Protein AF-A0A7J3CA89-F1 (afdb_monomer_lite)

Sequence (188 aa):
MEQKINMEKTINIILSLPTLLNQHGNPDGAVQDLVEAYRNYFNEYPEPSQLSVW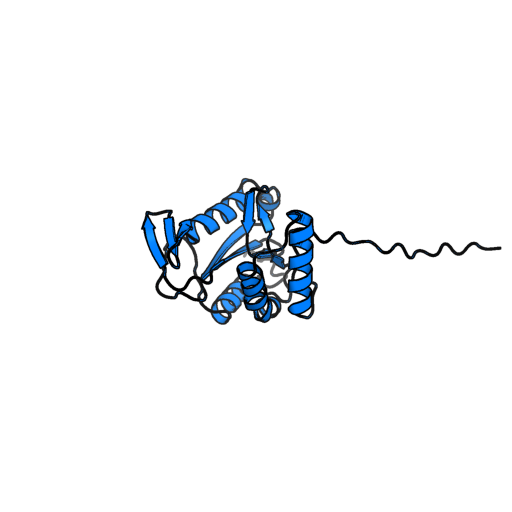KFITGDFIKIVDGFPTFAEFPIFNLERADYVIVDSTDALIIEAKGWKNLEIIDNRIVKADGKLHLDPCYQLNNYVFKFNYFHSSGLKLKYSGILFLYNNRSYSSDDCQIVHTFDELKSYIEKFRKPEGQDIVEI

Foldseek 3Di:
DDDDPPPPPPPPPQLAPFQFLLVDPALVVSLVSVQSRCCSHVVDGDDPVVSVVSSVCSHLVSVLLHPWRKTAQHDQVVPGTQGMWTDDQQAIETEHEAAFQDWADPDPFWIQTPNRIDGDRLVVQVVVQCSCLPPNPCVVRYRYAYEYAHQNDDPDDDPSHHYDHDPVRVSVVVVVVDDPPDDPPPDD

Secondary structure (DSSP, 8-state):
----------------SSEESTT-SSHHHHHHHHHHHHHHHHSSPPPHHHHHHHHHHHHHHHHHTTTS-EEEEEEETTTEEEEEEEE-SSEEEEEEEE--S-EEE-SSSEEEETTEEEE-HHHHHHHHHHHHHHTSGGGGT-EEEEEEEETT-SS---SSSEEE-SHHHHHHHHHHH-PPTT------

pLDDT: mean 86.25, std 16.98, range [36.84, 98.31]

Structure (mmCIF, N/CA/C/O backbone):
data_AF-A0A7J3CA89-F1
#
_entry.id   AF-A0A7J3CA89-F1
#
loop_
_atom_site.group_PDB
_atom_site.id
_atom_site.type_symbol
_atom_site.label_atom_id
_atom_site.label_alt_id
_atom_site.label_comp_id
_atom_site.label_asym_id
_atom_site.label_entity_id
_atom_site.label_seq_id
_atom_site.pdbx_PDB_ins_code
_atom_site.Cartn_x
_atom_site.Cartn_y
_atom_site.Cartn_z
_atom_site.occupancy
_atom_site.B_iso_or_equiv
_atom_site.auth_seq_id
_atom_site.auth_comp_id
_atom_site.auth_asym_id
_atom_site.auth_atom_id
_atom_site.pdbx_PDB_model_num
ATOM 1 N N . MET A 1 1 ? 43.780 26.139 -27.353 1.00 39.94 1 MET A N 1
ATOM 2 C CA . MET A 1 1 ? 42.843 26.735 -26.379 1.00 39.94 1 MET A CA 1
ATOM 3 C C . MET A 1 1 ? 41.599 25.862 -26.386 1.00 39.94 1 MET A C 1
ATOM 5 O O . MET A 1 1 ? 40.690 26.098 -27.167 1.00 39.94 1 MET A O 1
ATOM 9 N N . GLU A 1 2 ? 41.640 24.764 -25.634 1.00 37.44 2 GLU A N 1
ATOM 10 C CA . GLU A 1 2 ? 40.542 23.797 -25.546 1.00 37.44 2 GLU A CA 1
ATOM 11 C C . GLU A 1 2 ? 39.534 24.284 -24.505 1.00 37.44 2 GLU A C 1
ATOM 13 O O . GLU A 1 2 ? 39.869 24.446 -23.330 1.00 37.44 2 GLU A O 1
ATOM 18 N N . GLN A 1 3 ? 38.301 24.544 -24.935 1.00 38.69 3 GLN A N 1
ATOM 19 C CA . GLN A 1 3 ? 37.186 24.748 -24.019 1.00 38.69 3 GLN A CA 1
ATOM 20 C C . GLN A 1 3 ? 36.783 23.390 -23.440 1.00 38.69 3 GLN A C 1
ATOM 22 O O . GLN A 1 3 ? 36.147 22.578 -24.108 1.00 38.69 3 GLN A O 1
ATOM 27 N N . LYS A 1 4 ? 37.145 23.150 -22.177 1.00 42.78 4 LYS A N 1
ATOM 28 C CA . LYS A 1 4 ? 36.518 22.110 -21.360 1.00 42.78 4 LYS A CA 1
ATOM 29 C C . LYS A 1 4 ? 35.071 22.523 -21.100 1.00 42.78 4 LYS A C 1
ATOM 31 O O . LYS A 1 4 ? 34.814 23.444 -20.328 1.00 42.78 4 LYS A O 1
ATOM 36 N N . ILE A 1 5 ? 34.133 21.853 -21.760 1.00 43.38 5 ILE A N 1
ATOM 37 C CA . ILE A 1 5 ? 32.712 21.932 -21.424 1.00 43.38 5 ILE A CA 1
ATOM 38 C C . ILE A 1 5 ? 32.541 21.217 -20.083 1.00 43.38 5 ILE A C 1
ATOM 40 O O . ILE A 1 5 ? 32.697 20.001 -19.991 1.00 43.38 5 ILE A O 1
ATOM 44 N N . ASN A 1 6 ? 32.274 21.994 -19.036 1.00 43.38 6 ASN A N 1
ATOM 45 C CA . ASN A 1 6 ? 31.971 21.486 -17.707 1.00 43.38 6 ASN A CA 1
ATOM 46 C C . ASN A 1 6 ? 30.543 20.910 -17.728 1.00 43.38 6 ASN A C 1
ATOM 48 O O . ASN A 1 6 ? 29.567 21.658 -17.676 1.00 43.38 6 ASN A O 1
ATOM 52 N N . MET A 1 7 ? 30.409 19.591 -17.891 1.00 41.16 7 MET A N 1
ATOM 53 C CA . MET A 1 7 ? 29.130 18.883 -17.758 1.00 41.16 7 MET A CA 1
ATOM 54 C C . MET A 1 7 ? 28.816 18.632 -16.280 1.00 41.16 7 MET A C 1
ATOM 56 O O . MET A 1 7 ? 28.797 17.496 -15.823 1.00 41.16 7 MET A O 1
ATOM 60 N N . GLU A 1 8 ? 28.509 19.688 -15.540 1.00 42.38 8 GLU A N 1
ATOM 61 C CA . GLU A 1 8 ? 27.681 19.572 -14.338 1.00 42.38 8 GLU A CA 1
ATOM 62 C C . GLU A 1 8 ? 26.269 20.024 -14.712 1.00 42.38 8 GLU A C 1
ATOM 64 O O . GLU A 1 8 ? 25.787 21.088 -14.332 1.00 42.38 8 GLU A O 1
ATOM 69 N N . LYS A 1 9 ? 25.588 19.217 -15.534 1.00 41.59 9 LYS A N 1
ATOM 70 C CA . LYS A 1 9 ? 24.126 19.250 -15.545 1.00 41.59 9 LYS A CA 1
ATOM 71 C C . LYS A 1 9 ? 23.686 18.519 -14.287 1.00 41.59 9 LYS A C 1
ATOM 73 O O . LYS A 1 9 ? 23.544 17.300 -14.304 1.00 41.59 9 LYS A O 1
ATOM 78 N N . THR A 1 10 ? 23.480 19.264 -13.208 1.00 41.28 10 THR A N 1
ATOM 79 C CA . THR A 1 10 ? 22.646 18.811 -12.096 1.00 41.28 10 THR A CA 1
ATOM 80 C C . THR A 1 10 ? 21.291 18.460 -12.697 1.00 41.28 10 THR A C 1
ATOM 82 O O . THR A 1 10 ? 20.529 19.339 -13.104 1.00 41.28 10 THR A O 1
ATOM 85 N N . ILE A 1 11 ? 21.027 17.167 -12.875 1.00 41.56 11 ILE A N 1
ATOM 86 C CA . ILE A 1 11 ? 19.693 16.692 -13.213 1.00 41.56 11 ILE A CA 1
ATOM 87 C C . ILE A 1 11 ? 18.865 17.011 -11.972 1.00 41.56 11 ILE A C 1
ATOM 89 O O . ILE A 1 11 ? 18.969 16.317 -10.966 1.00 41.56 11 ILE A O 1
ATOM 93 N N . ASN A 1 12 ? 18.096 18.098 -12.017 1.00 43.44 12 ASN A N 1
ATOM 94 C CA . ASN A 1 12 ? 17.012 18.307 -11.069 1.00 43.44 12 ASN A CA 1
ATOM 95 C C . ASN A 1 12 ? 16.008 17.185 -11.329 1.00 43.44 12 ASN A C 1
ATOM 97 O O . ASN A 1 12 ? 15.159 17.296 -12.215 1.00 43.44 12 ASN A O 1
ATOM 101 N N . ILE A 1 13 ? 16.170 16.068 -10.623 1.00 59.44 13 ILE A N 1
ATOM 102 C CA . ILE A 1 13 ? 15.164 15.018 -10.578 1.00 59.44 13 ILE A CA 1
ATOM 103 C C . ILE A 1 13 ? 13.969 15.664 -9.887 1.00 59.44 13 ILE A C 1
ATOM 105 O O . ILE A 1 13 ? 14.011 15.950 -8.694 1.00 59.44 13 ILE A O 1
ATOM 109 N N . ILE A 1 14 ? 12.932 15.976 -10.660 1.00 66.38 14 ILE A N 1
ATOM 110 C CA . ILE A 1 14 ? 11.659 16.400 -10.090 1.00 66.38 14 ILE A CA 1
ATOM 111 C C . ILE A 1 14 ? 11.085 15.161 -9.410 1.00 66.38 14 ILE A C 1
ATOM 113 O O . ILE A 1 14 ? 10.600 14.252 -10.085 1.00 66.38 14 ILE A O 1
ATOM 117 N N . LEU A 1 15 ? 11.183 15.112 -8.083 1.00 76.94 15 LEU A N 1
ATOM 118 C CA . LEU A 1 15 ? 10.514 14.095 -7.284 1.00 76.94 15 LEU A CA 1
ATOM 119 C C . LEU A 1 15 ? 9.003 14.288 -7.443 1.00 76.94 15 LEU A C 1
ATOM 121 O O . LEU A 1 15 ? 8.479 15.377 -7.208 1.00 76.94 15 LEU A O 1
ATOM 125 N N . SER A 1 16 ? 8.316 13.245 -7.892 1.00 85.81 16 SER A N 1
ATOM 126 C CA . SER A 1 16 ? 6.867 13.199 -8.094 1.00 85.81 16 SER A CA 1
ATOM 127 C C . SER A 1 16 ? 6.377 11.786 -7.787 1.00 85.81 16 SER A C 1
ATOM 129 O O . SER A 1 16 ? 7.183 10.861 -7.715 1.00 85.81 16 SER A O 1
ATOM 131 N N . LEU A 1 17 ? 5.069 11.615 -7.595 1.00 89.19 17 LEU A N 1
ATOM 132 C CA . LEU A 1 17 ? 4.475 10.301 -7.355 1.00 89.19 17 LEU A CA 1
ATOM 133 C C . LEU A 1 17 ? 4.432 9.454 -8.642 1.00 89.19 17 LEU A C 1
ATOM 135 O O . LEU A 1 17 ? 4.148 10.002 -9.714 1.00 89.19 17 LEU A O 1
ATOM 139 N N . PRO A 1 18 ? 4.637 8.122 -8.555 1.00 92.81 18 PRO A N 1
ATOM 140 C CA . PRO A 1 18 ? 5.015 7.349 -7.360 1.00 92.81 18 PRO A CA 1
ATOM 141 C C . PRO A 1 18 ? 6.470 7.565 -6.910 1.00 92.81 18 PRO A C 1
ATOM 143 O O . PRO A 1 18 ? 7.356 7.743 -7.744 1.00 92.81 18 PRO A O 1
ATOM 146 N N . THR A 1 19 ? 6.739 7.413 -5.610 1.00 91.94 19 THR A N 1
ATOM 147 C CA . THR A 1 19 ? 8.110 7.451 -5.065 1.00 91.94 19 THR A CA 1
ATOM 148 C C . THR A 1 19 ? 8.705 6.046 -4.990 1.00 91.94 19 THR A C 1
ATOM 150 O O . THR A 1 19 ? 8.093 5.147 -4.417 1.00 91.94 19 THR A O 1
ATOM 153 N N . LEU A 1 20 ? 9.910 5.847 -5.531 1.00 90.25 20 LEU A N 1
ATOM 154 C CA . LEU A 1 20 ? 10.661 4.594 -5.396 1.00 90.25 20 LEU A CA 1
ATOM 155 C C . LEU A 1 20 ? 11.316 4.531 -4.005 1.00 90.25 20 LEU A C 1
ATOM 157 O O . LEU A 1 20 ? 12.170 5.349 -3.691 1.00 90.25 20 LEU A O 1
ATOM 161 N N . LEU A 1 21 ? 10.935 3.572 -3.161 1.00 86.94 21 LEU A N 1
ATOM 162 C CA . LEU A 1 21 ? 11.395 3.498 -1.768 1.00 86.94 21 LEU A CA 1
ATOM 163 C C . LEU A 1 21 ? 12.780 2.876 -1.608 1.00 86.94 21 LEU A C 1
ATOM 165 O O . LEU A 1 21 ? 13.585 3.328 -0.798 1.00 86.94 21 LEU A O 1
ATOM 169 N N . ASN A 1 22 ? 13.067 1.825 -2.368 1.00 77.00 22 ASN A N 1
ATOM 170 C CA . ASN A 1 22 ? 14.277 1.017 -2.216 1.00 77.00 22 ASN A CA 1
ATOM 171 C C . ASN A 1 22 ? 15.538 1.671 -2.817 1.00 77.00 22 ASN A C 1
ATOM 173 O O . ASN A 1 22 ? 16.603 1.061 -2.815 1.00 77.00 22 ASN A O 1
ATOM 177 N N . GLN A 1 23 ? 15.451 2.917 -3.300 1.00 76.12 23 GLN A N 1
ATOM 178 C CA . GLN A 1 23 ? 16.630 3.728 -3.638 1.00 76.12 23 GLN A CA 1
ATOM 179 C C . GLN A 1 23 ? 17.338 4.291 -2.391 1.00 76.12 23 GLN A C 1
ATOM 181 O O . GLN A 1 23 ? 18.458 4.794 -2.482 1.00 76.12 23 GLN A O 1
ATOM 186 N N . HIS A 1 24 ? 16.695 4.214 -1.222 1.00 69.38 24 HIS A N 1
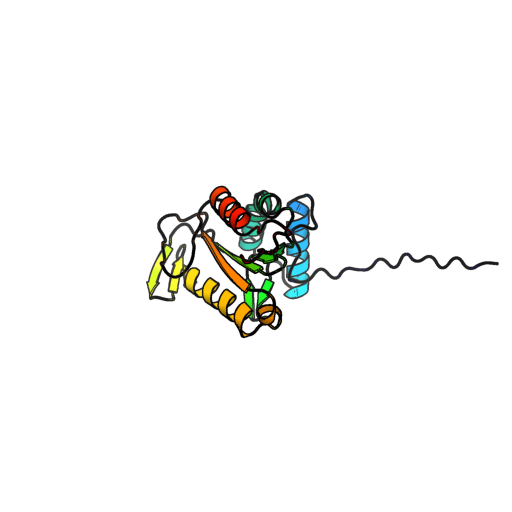ATOM 187 C CA . HIS A 1 24 ? 17.220 4.748 0.028 1.00 69.38 24 HIS A CA 1
ATOM 188 C C . HIS A 1 24 ? 17.771 3.634 0.920 1.00 69.38 24 HIS A C 1
ATOM 190 O O . HIS A 1 24 ? 17.109 2.638 1.182 1.00 69.38 24 HIS A O 1
ATOM 196 N N . GLY A 1 25 ? 18.969 3.840 1.473 1.00 67.38 25 GLY A N 1
ATOM 197 C CA . GLY A 1 25 ? 19.515 2.979 2.530 1.00 67.38 25 GLY A CA 1
ATOM 198 C C . GLY A 1 25 ? 19.005 3.321 3.937 1.00 67.38 25 GLY A C 1
ATOM 199 O O . GLY A 1 25 ? 19.422 2.687 4.904 1.00 67.38 25 GLY A O 1
ATOM 200 N N . ASN A 1 26 ? 18.158 4.350 4.084 1.00 83.56 26 ASN A N 1
ATOM 201 C CA . ASN A 1 26 ? 17.606 4.771 5.370 1.00 83.56 26 ASN A CA 1
ATOM 202 C C . ASN A 1 26 ? 16.129 5.220 5.255 1.00 83.56 26 ASN A C 1
ATOM 204 O O . ASN A 1 26 ? 15.757 5.814 4.239 1.00 83.56 26 ASN A O 1
ATOM 208 N N . PRO A 1 27 ? 15.292 4.970 6.284 1.00 87.88 27 PRO A N 1
ATOM 209 C CA . PRO A 1 27 ? 13.872 5.334 6.259 1.00 87.88 27 PRO A CA 1
ATOM 210 C C . PRO A 1 27 ? 13.596 6.840 6.190 1.00 87.88 27 PRO A C 1
ATOM 212 O O . PRO A 1 27 ? 12.631 7.250 5.552 1.00 87.88 27 PRO A O 1
ATOM 215 N N . ASP A 1 28 ? 14.423 7.666 6.835 1.00 89.94 28 ASP A N 1
ATOM 216 C CA . ASP A 1 28 ? 14.184 9.112 6.922 1.00 89.94 28 ASP A CA 1
ATOM 217 C C . ASP A 1 28 ? 14.266 9.789 5.549 1.00 89.94 28 ASP A C 1
ATOM 219 O O . ASP A 1 28 ? 13.423 10.623 5.221 1.00 89.94 28 ASP A O 1
ATOM 223 N N . GLY A 1 29 ? 15.233 9.384 4.722 1.00 89.50 29 GLY A N 1
ATOM 224 C CA . GLY A 1 29 ? 15.378 9.840 3.342 1.00 89.50 29 GLY A CA 1
ATOM 225 C C . GLY A 1 29 ? 14.195 9.418 2.474 1.00 89.50 29 GLY A C 1
ATOM 226 O O . GLY A 1 29 ? 13.647 10.248 1.761 1.00 89.50 29 GLY A O 1
ATOM 227 N N . ALA A 1 30 ? 13.725 8.174 2.606 1.00 90.38 30 ALA A N 1
ATOM 228 C CA . ALA A 1 30 ? 12.543 7.707 1.879 1.00 90.38 30 ALA A CA 1
ATOM 229 C C . ALA A 1 30 ? 11.272 8.488 2.261 1.00 90.38 30 ALA A C 1
ATOM 231 O O . ALA A 1 30 ? 10.471 8.847 1.399 1.00 90.38 30 ALA A O 1
ATOM 232 N N . VAL A 1 31 ? 11.094 8.798 3.550 1.00 93.31 31 VAL A N 1
ATOM 233 C CA . VAL A 1 31 ? 9.982 9.640 4.017 1.00 93.31 31 VAL A CA 1
ATOM 234 C C . VAL A 1 31 ? 10.125 11.077 3.513 1.00 93.31 31 VAL A C 1
ATOM 236 O O . VAL A 1 31 ? 9.124 11.691 3.149 1.00 93.31 31 VAL A O 1
ATOM 239 N N . GLN A 1 32 ? 11.338 11.631 3.481 1.00 92.81 32 GLN A N 1
ATOM 240 C CA . GLN A 1 32 ? 11.577 12.971 2.947 1.00 92.81 32 GLN A CA 1
ATOM 241 C C . GLN A 1 32 ? 11.225 13.051 1.455 1.00 92.81 32 GLN A C 1
ATOM 243 O O . GLN A 1 32 ? 10.502 13.967 1.057 1.00 92.81 32 GLN A O 1
ATOM 248 N N . ASP A 1 33 ? 11.657 12.073 0.662 1.00 92.12 33 ASP A N 1
ATOM 249 C CA . ASP A 1 33 ? 11.337 11.988 -0.763 1.00 92.12 33 ASP A CA 1
ATOM 250 C C . ASP A 1 33 ? 9.832 11.824 -0.999 1.00 92.12 33 ASP A C 1
ATOM 252 O O . ASP A 1 33 ? 9.283 12.439 -1.912 1.00 92.12 33 ASP A O 1
ATOM 256 N N . LEU A 1 34 ? 9.134 11.059 -0.151 1.00 93.44 34 LEU A N 1
ATOM 257 C CA . LEU A 1 34 ? 7.670 10.966 -0.179 1.00 93.44 34 LEU A CA 1
ATOM 258 C C . LEU A 1 34 ? 6.994 12.313 0.082 1.00 93.44 34 LEU A C 1
ATOM 260 O O . LEU A 1 34 ? 6.076 12.691 -0.644 1.00 93.44 34 LEU A O 1
ATOM 264 N N . VAL A 1 35 ? 7.449 13.057 1.094 1.00 94.94 35 VAL A N 1
ATOM 265 C CA . VAL A 1 35 ? 6.913 14.390 1.412 1.00 94.94 35 VAL A CA 1
ATOM 266 C C . VAL A 1 35 ? 7.122 15.353 0.247 1.00 94.94 35 VAL A C 1
ATOM 268 O O . VAL A 1 35 ? 6.203 16.092 -0.108 1.00 94.94 35 VAL A O 1
ATOM 271 N N . GLU A 1 36 ? 8.309 15.353 -0.359 1.00 94.25 36 GLU A N 1
ATOM 272 C CA . GLU A 1 36 ? 8.611 16.226 -1.491 1.00 94.25 36 GLU A CA 1
ATOM 273 C C . GLU A 1 36 ? 7.816 15.837 -2.743 1.00 94.25 36 GLU A C 1
ATOM 275 O O . GLU A 1 36 ? 7.196 16.704 -3.363 1.00 94.25 36 GLU A O 1
ATOM 280 N N . ALA A 1 37 ? 7.752 14.545 -3.070 1.00 93.62 37 ALA A N 1
ATOM 281 C CA . ALA A 1 37 ? 6.970 14.031 -4.189 1.00 93.62 37 ALA A CA 1
ATOM 282 C C . ALA A 1 37 ? 5.474 14.333 -4.034 1.00 93.62 37 ALA A C 1
ATOM 284 O O . ALA A 1 37 ? 4.841 14.801 -4.982 1.00 93.62 37 ALA A O 1
ATOM 285 N N . TYR A 1 38 ? 4.916 14.140 -2.834 1.00 94.12 38 TYR A N 1
ATOM 286 C CA . TYR A 1 38 ? 3.528 14.483 -2.527 1.00 94.12 38 TYR A CA 1
ATOM 287 C C . TYR A 1 38 ? 3.274 15.980 -2.715 1.00 94.12 38 TYR A C 1
ATOM 289 O O . TYR A 1 38 ? 2.316 16.366 -3.386 1.00 94.12 38 TYR A O 1
ATOM 297 N N . ARG A 1 39 ? 4.168 16.831 -2.190 1.00 94.81 39 ARG A N 1
ATOM 298 C CA . ARG A 1 39 ? 4.052 18.286 -2.333 1.00 94.81 39 ARG A CA 1
ATOM 299 C C . ARG A 1 39 ? 4.109 18.725 -3.785 1.00 94.81 39 ARG A C 1
ATOM 301 O O . ARG A 1 39 ? 3.339 19.589 -4.183 1.00 94.81 39 ARG A O 1
ATOM 308 N N . ASN A 1 40 ? 4.994 18.138 -4.577 1.00 92.62 40 ASN A N 1
ATOM 309 C CA . ASN A 1 40 ? 5.117 18.479 -5.989 1.00 92.62 40 ASN A CA 1
ATOM 310 C C . ASN A 1 40 ? 3.909 17.991 -6.804 1.00 92.62 40 ASN A C 1
ATOM 312 O O . ASN A 1 40 ? 3.502 18.669 -7.744 1.00 92.62 40 ASN A O 1
ATOM 316 N N . TYR A 1 41 ? 3.318 16.850 -6.435 1.00 92.19 41 TYR A N 1
ATOM 317 C CA . TYR A 1 41 ? 2.174 16.269 -7.137 1.00 92.19 41 TYR A CA 1
ATOM 318 C C . TYR A 1 41 ? 0.844 16.967 -6.802 1.00 92.19 41 TYR A C 1
ATOM 320 O O . TYR A 1 41 ? 0.078 17.295 -7.706 1.00 92.19 41 TYR A O 1
ATOM 328 N N . PHE A 1 42 ? 0.564 17.212 -5.517 1.00 90.81 42 PHE A N 1
ATOM 329 C CA . PHE A 1 42 ? -0.705 17.794 -5.050 1.00 90.81 42 PHE A CA 1
ATOM 330 C C . PHE A 1 42 ? -0.643 19.301 -4.785 1.00 90.81 42 PHE A C 1
ATOM 332 O O . PHE A 1 42 ? -1.681 19.929 -4.588 1.00 90.81 42 PHE A O 1
ATOM 339 N N . ASN A 1 43 ? 0.553 19.896 -4.800 1.00 92.94 43 ASN A N 1
ATOM 340 C CA . ASN A 1 43 ? 0.784 21.293 -4.426 1.00 92.94 43 ASN A CA 1
ATOM 341 C C . ASN A 1 43 ? 0.323 21.622 -2.988 1.00 92.94 43 ASN A C 1
ATOM 343 O O . ASN A 1 43 ? -0.094 22.742 -2.693 1.00 92.94 43 ASN A O 1
ATOM 347 N N . GLU A 1 44 ? 0.413 20.646 -2.083 1.00 93.25 44 GLU A N 1
ATOM 348 C CA . GLU A 1 44 ? 0.035 20.767 -0.672 1.00 93.25 44 GLU A CA 1
ATOM 349 C C . GLU A 1 44 ? 0.974 19.937 0.223 1.00 93.25 44 GLU A C 1
ATOM 351 O O . GLU A 1 44 ? 1.681 19.050 -0.252 1.00 93.25 44 GLU A O 1
ATOM 356 N N . TYR A 1 45 ? 1.005 20.215 1.527 1.00 94.56 45 TYR A N 1
ATOM 357 C CA . TYR A 1 45 ? 1.744 19.371 2.473 1.00 94.56 45 TYR A CA 1
ATOM 358 C C . TYR A 1 45 ? 0.890 18.173 2.911 1.00 94.56 45 TYR A C 1
ATOM 360 O O . TYR A 1 45 ? -0.312 18.348 3.108 1.00 94.56 45 TYR A O 1
ATOM 368 N N . PRO A 1 46 ? 1.487 16.983 3.123 1.00 93.81 46 PRO A N 1
ATOM 369 C CA . PRO A 1 46 ? 0.754 15.850 3.669 1.00 93.81 46 PRO A CA 1
ATOM 370 C C . PRO A 1 46 ? 0.247 16.177 5.074 1.00 93.81 46 PRO A C 1
ATOM 372 O O . PRO A 1 46 ? 0.947 16.796 5.883 1.00 93.81 46 PRO A O 1
ATOM 375 N N . GLU A 1 47 ? -0.960 15.711 5.380 1.00 93.75 47 GLU A N 1
ATOM 376 C CA . GLU A 1 47 ? -1.543 15.849 6.711 1.00 93.75 47 GLU A CA 1
ATOM 377 C C . GLU A 1 47 ? -0.649 15.183 7.778 1.00 93.75 47 GLU A C 1
ATOM 379 O O . GLU A 1 47 ? -0.020 14.151 7.506 1.00 93.75 47 GLU A O 1
ATOM 384 N N . PRO A 1 48 ? -0.613 15.694 9.026 1.00 91.62 48 PRO A N 1
ATOM 385 C CA . PRO A 1 48 ? 0.221 15.122 10.084 1.00 91.62 48 PRO A CA 1
ATOM 386 C C . PRO A 1 48 ? -0.015 13.624 10.309 1.00 91.62 48 PRO A C 1
ATOM 388 O O . PRO A 1 48 ? 0.928 12.881 10.573 1.00 91.62 48 PRO A O 1
ATOM 391 N N . SER A 1 49 ? -1.262 13.167 10.166 1.00 87.00 49 SER A N 1
ATOM 392 C CA . SER A 1 49 ? -1.623 11.752 10.276 1.00 87.00 49 SER A CA 1
ATOM 393 C C . SER A 1 49 ? -0.985 10.900 9.178 1.00 87.00 49 SER A C 1
ATOM 395 O O . SER A 1 49 ? -0.471 9.826 9.481 1.00 87.00 49 SER A O 1
ATOM 397 N N . GLN A 1 50 ? -0.963 11.380 7.933 1.00 90.56 50 GLN A N 1
ATOM 398 C CA . GLN A 1 50 ? -0.333 10.681 6.813 1.00 90.56 50 GLN A CA 1
ATOM 399 C C . GLN A 1 50 ? 1.186 10.618 6.994 1.00 90.56 50 GLN A C 1
ATOM 401 O O . GLN A 1 50 ? 1.776 9.545 6.882 1.00 90.56 50 GLN A O 1
ATOM 406 N N . LEU A 1 51 ? 1.812 11.726 7.406 1.00 93.12 51 LEU A N 1
ATOM 407 C CA . LEU A 1 51 ? 3.243 11.751 7.713 1.00 93.12 51 LEU A CA 1
ATOM 408 C C . LEU A 1 51 ? 3.614 10.777 8.844 1.00 93.12 51 LEU A C 1
ATOM 410 O O . LEU A 1 51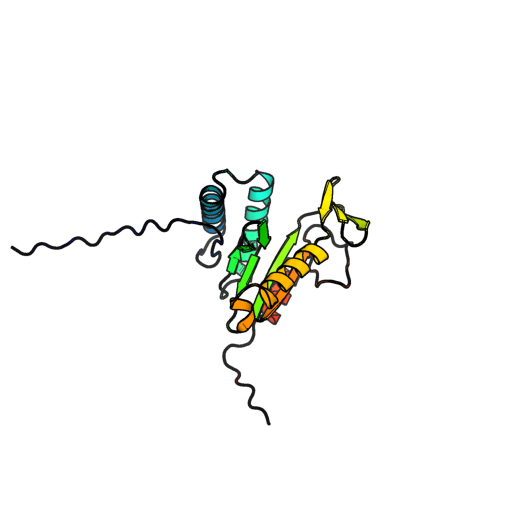 ? 4.642 10.101 8.775 1.00 93.12 51 LEU A O 1
ATOM 414 N N . SER A 1 52 ? 2.793 10.691 9.894 1.00 90.62 52 SER A N 1
ATOM 415 C CA . SER A 1 52 ? 2.994 9.721 10.974 1.00 90.62 52 SER A CA 1
ATOM 416 C C . SER A 1 52 ? 2.899 8.277 10.482 1.00 90.62 52 SER A C 1
ATOM 418 O O . SER A 1 52 ? 3.711 7.453 10.899 1.00 90.62 52 SER A O 1
ATOM 420 N N . VAL A 1 53 ? 1.953 7.974 9.588 1.00 90.38 53 VAL A N 1
ATOM 421 C CA . VAL A 1 53 ? 1.821 6.641 8.979 1.00 90.38 53 VAL A CA 1
ATOM 422 C C . VAL A 1 53 ? 3.051 6.309 8.140 1.00 90.38 53 VAL A C 1
ATOM 424 O O . VAL A 1 53 ? 3.636 5.246 8.336 1.00 90.38 53 VAL A O 1
ATOM 427 N N . TRP A 1 54 ? 3.513 7.223 7.284 1.00 94.06 54 TRP A N 1
ATOM 428 C CA . TRP A 1 54 ? 4.715 6.996 6.480 1.00 94.06 54 TRP A CA 1
ATOM 429 C C . TRP A 1 54 ? 5.947 6.731 7.338 1.00 94.06 54 TRP A C 1
ATOM 431 O O . TRP A 1 54 ? 6.677 5.784 7.063 1.00 94.06 54 TRP A O 1
ATOM 441 N N . LYS A 1 55 ? 6.161 7.509 8.404 1.00 92.19 55 LYS A N 1
ATOM 442 C CA . LYS A 1 55 ? 7.277 7.283 9.337 1.00 92.19 55 LYS A CA 1
ATOM 443 C C . LYS A 1 55 ? 7.195 5.923 10.020 1.00 92.19 55 LYS A C 1
ATOM 445 O O . LYS A 1 55 ? 8.211 5.250 10.156 1.00 92.19 55 LYS A O 1
ATOM 450 N N . PHE A 1 56 ? 5.996 5.531 10.443 1.00 91.12 56 PHE A N 1
ATOM 451 C CA . PHE A 1 56 ? 5.773 4.252 11.106 1.00 91.12 56 PHE A CA 1
ATOM 452 C C . PHE A 1 56 ? 6.023 3.069 10.163 1.00 91.12 56 PHE A C 1
ATOM 454 O O . PHE A 1 56 ? 6.784 2.171 10.507 1.00 91.12 56 PHE A O 1
ATOM 461 N N . ILE A 1 57 ? 5.419 3.075 8.970 1.00 91.19 57 ILE A N 1
ATOM 462 C CA . ILE A 1 57 ? 5.507 1.943 8.040 1.00 91.19 57 ILE A CA 1
ATOM 463 C C . ILE A 1 57 ? 6.900 1.852 7.416 1.00 91.19 57 ILE A C 1
ATOM 465 O O . ILE A 1 57 ? 7.517 0.790 7.452 1.00 91.19 57 ILE A O 1
ATOM 469 N N . THR A 1 58 ? 7.425 2.961 6.887 1.00 87.94 58 THR A N 1
ATOM 470 C CA . THR A 1 58 ? 8.670 2.966 6.094 1.00 87.94 58 THR A CA 1
ATOM 471 C C . THR A 1 58 ? 9.881 2.472 6.890 1.00 87.94 58 THR A C 1
ATOM 473 O O . THR A 1 58 ? 10.793 1.895 6.303 1.00 87.94 58 THR A O 1
ATOM 476 N N . GLY A 1 59 ? 9.878 2.633 8.221 1.00 85.06 59 GLY A N 1
ATOM 477 C CA . GLY A 1 59 ? 10.961 2.201 9.111 1.00 85.06 59 GLY A CA 1
ATOM 478 C C . GLY A 1 59 ? 11.351 0.727 8.962 1.00 85.06 59 GLY A C 1
ATOM 479 O O . GLY A 1 59 ? 12.519 0.414 8.716 1.00 85.06 59 GLY A O 1
ATOM 480 N N . ASP A 1 60 ? 10.375 -0.170 9.090 1.00 85.88 60 ASP A N 1
ATOM 481 C CA . ASP A 1 60 ? 10.592 -1.613 8.942 1.00 85.88 60 ASP A CA 1
ATOM 482 C C . ASP A 1 60 ? 10.322 -2.087 7.516 1.00 85.88 60 ASP A C 1
ATOM 484 O O . ASP A 1 60 ? 11.006 -2.984 7.020 1.00 85.88 60 ASP A O 1
ATOM 488 N N . PHE A 1 61 ? 9.386 -1.439 6.819 1.00 89.56 61 PHE A N 1
ATOM 489 C CA . PHE A 1 61 ? 8.989 -1.838 5.476 1.00 89.56 61 PHE A CA 1
ATOM 490 C C . PHE A 1 61 ? 10.142 -1.776 4.472 1.00 89.56 61 PHE A C 1
ATOM 492 O O . PHE A 1 61 ? 10.293 -2.709 3.689 1.00 89.56 61 PHE A O 1
ATOM 499 N N . ILE A 1 62 ? 11.017 -0.763 4.542 1.00 88.50 62 ILE A N 1
ATOM 500 C CA . ILE A 1 62 ? 12.151 -0.641 3.609 1.00 88.50 62 ILE A CA 1
ATOM 501 C C . ILE A 1 62 ? 13.113 -1.837 3.681 1.00 88.50 62 ILE A C 1
ATOM 503 O O . ILE A 1 62 ? 13.687 -2.230 2.673 1.00 88.50 62 ILE A O 1
ATOM 507 N N . LYS A 1 63 ? 13.251 -2.454 4.862 1.00 88.00 63 LYS A N 1
ATOM 508 C CA . LYS A 1 63 ? 14.081 -3.652 5.056 1.00 88.00 63 LYS A CA 1
ATOM 509 C C . LYS A 1 63 ? 13.390 -4.907 4.534 1.00 88.00 63 LYS A C 1
ATOM 511 O O . LYS A 1 63 ? 14.057 -5.842 4.110 1.00 88.00 63 LYS A O 1
ATOM 516 N N . ILE A 1 64 ? 12.061 -4.949 4.618 1.00 90.06 64 ILE A N 1
ATOM 517 C CA . ILE A 1 64 ? 11.251 -6.083 4.163 1.00 90.06 64 ILE A CA 1
ATOM 518 C C . ILE A 1 64 ? 11.259 -6.176 2.637 1.00 90.06 64 ILE A C 1
ATOM 520 O O . ILE A 1 64 ? 11.305 -7.275 2.093 1.00 90.06 64 ILE A O 1
ATOM 524 N N . VAL A 1 65 ? 11.226 -5.030 1.958 1.00 89.31 65 VAL A N 1
ATOM 525 C CA . VAL A 1 65 ? 11.166 -4.952 0.491 1.00 89.31 65 VAL A CA 1
ATOM 526 C C . VAL A 1 65 ? 12.535 -4.814 -0.174 1.00 89.31 65 VAL A C 1
ATOM 528 O O . VAL A 1 65 ? 12.616 -4.554 -1.376 1.00 89.31 65 VAL A O 1
ATOM 531 N N . ASP A 1 66 ? 13.617 -4.974 0.589 1.00 86.25 66 ASP A N 1
ATOM 532 C CA . ASP A 1 66 ? 14.968 -4.920 0.042 1.00 86.25 66 ASP A CA 1
ATOM 533 C C . ASP A 1 66 ? 15.147 -5.970 -1.070 1.00 86.25 66 ASP A C 1
ATOM 535 O O . ASP A 1 66 ? 14.714 -7.120 -0.960 1.00 86.25 66 ASP A O 1
ATOM 539 N N . GLY A 1 67 ? 15.758 -5.551 -2.177 1.00 83.69 67 GLY A N 1
ATOM 540 C CA . GLY A 1 67 ? 15.871 -6.355 -3.395 1.00 83.69 67 GLY A CA 1
ATOM 541 C C . GLY A 1 67 ? 14.666 -6.310 -4.346 1.00 83.69 67 GLY A C 1
ATOM 542 O O . GLY A 1 67 ? 14.755 -6.907 -5.414 1.00 83.69 67 GLY A O 1
ATOM 543 N N . PHE A 1 68 ? 13.590 -5.574 -4.035 1.00 86.56 68 PHE A N 1
ATOM 544 C CA . PHE A 1 68 ? 12.468 -5.359 -4.959 1.00 86.56 68 PHE A CA 1
ATOM 545 C C . PHE A 1 68 ? 12.243 -3.884 -5.292 1.00 86.56 68 PHE A C 1
ATOM 547 O O . PHE A 1 68 ? 12.099 -3.078 -4.366 1.00 86.56 68 PHE A O 1
ATOM 554 N N . PRO A 1 69 ? 12.095 -3.512 -6.581 1.00 91.38 69 PRO A N 1
ATOM 555 C CA . PRO A 1 69 ? 11.508 -2.232 -6.962 1.00 91.38 69 PRO A CA 1
ATOM 556 C C . PRO A 1 69 ? 10.172 -2.024 -6.243 1.00 91.38 69 PRO A C 1
ATOM 558 O O . PRO A 1 69 ? 9.200 -2.739 -6.490 1.00 91.38 69 PRO A O 1
ATOM 561 N N . THR A 1 70 ? 10.144 -1.052 -5.333 1.00 93.12 70 THR A N 1
ATOM 562 C CA . THR A 1 70 ? 8.977 -0.794 -4.488 1.00 93.12 70 THR A CA 1
ATOM 563 C C . THR A 1 70 ? 8.579 0.658 -4.590 1.00 93.12 70 THR A C 1
ATOM 565 O O . THR A 1 70 ? 9.342 1.551 -4.231 1.00 93.12 70 THR A O 1
ATOM 568 N N . PHE A 1 71 ? 7.364 0.883 -5.061 1.00 94.38 71 PHE A N 1
ATOM 569 C CA . PHE A 1 71 ? 6.768 2.196 -5.202 1.00 94.38 71 PHE A CA 1
ATOM 570 C C . PHE A 1 71 ? 5.831 2.472 -4.037 1.00 94.38 71 PHE A C 1
ATOM 572 O O . PHE A 1 71 ? 5.102 1.581 -3.610 1.00 94.38 71 PHE A O 1
ATOM 579 N N . ALA A 1 72 ? 5.814 3.709 -3.564 1.00 94.81 72 ALA A N 1
ATOM 580 C CA . ALA A 1 72 ? 4.850 4.202 -2.596 1.00 94.81 72 ALA A CA 1
ATOM 581 C C . ALA A 1 72 ? 3.946 5.271 -3.211 1.00 94.81 72 ALA A C 1
ATOM 583 O O . ALA A 1 72 ? 4.369 6.010 -4.107 1.00 94.81 72 ALA A O 1
ATOM 584 N N . GLU A 1 73 ? 2.713 5.345 -2.699 1.00 94.75 73 GLU A N 1
ATOM 585 C CA . GLU A 1 73 ? 1.688 6.320 -3.095 1.00 94.75 73 GLU A CA 1
ATOM 586 C C . GLU A 1 73 ? 1.452 6.308 -4.617 1.00 94.75 73 GLU A C 1
ATOM 588 O O . GLU A 1 73 ? 1.459 7.344 -5.285 1.00 94.75 73 GLU A O 1
ATOM 593 N N . PHE A 1 74 ? 1.281 5.108 -5.184 1.00 94.56 74 PHE A N 1
ATOM 594 C CA . PHE A 1 74 ? 1.191 4.908 -6.627 1.00 94.56 74 PHE A CA 1
ATOM 595 C C . PHE A 1 74 ? -0.140 5.433 -7.177 1.00 94.56 74 PHE A C 1
ATOM 597 O O . PHE A 1 74 ? -1.185 4.865 -6.843 1.00 94.56 74 PHE A O 1
ATOM 604 N N . PRO A 1 75 ? -0.144 6.466 -8.044 1.00 93.25 75 PRO A N 1
ATOM 605 C CA . PRO A 1 75 ? -1.380 7.021 -8.584 1.00 93.25 75 PRO A CA 1
ATOM 606 C C . PRO A 1 75 ? -2.117 6.029 -9.489 1.00 93.25 75 PRO A C 1
ATOM 608 O O . PRO A 1 75 ? -1.550 5.475 -10.430 1.00 93.25 75 PRO A O 1
ATOM 611 N N . ILE A 1 76 ? -3.417 5.864 -9.255 1.00 91.88 76 ILE A N 1
ATOM 612 C CA . ILE A 1 76 ? -4.311 5.047 -10.079 1.00 91.88 76 ILE A CA 1
ATOM 613 C C . ILE A 1 76 ? -5.297 5.991 -10.767 1.00 91.88 76 ILE A C 1
ATOM 615 O O . ILE A 1 76 ? -6.209 6.541 -10.144 1.00 91.88 76 ILE A O 1
ATOM 619 N N . PHE A 1 77 ? -5.078 6.220 -12.065 1.00 86.38 77 PHE A N 1
ATOM 620 C CA . PHE A 1 77 ? -5.861 7.141 -12.906 1.00 86.38 77 PHE A CA 1
ATOM 621 C C . PHE A 1 77 ? -6.037 8.554 -12.319 1.00 86.38 77 PHE A C 1
ATOM 623 O O . PHE A 1 77 ? -7.027 9.218 -12.607 1.00 86.38 77 PHE A O 1
ATOM 630 N N . ASN A 1 78 ? -5.093 9.013 -11.490 1.00 79.62 78 ASN A N 1
ATOM 631 C CA . ASN A 1 78 ? -5.120 10.298 -10.777 1.00 79.62 78 ASN A CA 1
ATOM 632 C C . ASN A 1 78 ? -6.329 10.510 -9.840 1.00 79.62 78 ASN A C 1
ATOM 634 O O . ASN A 1 78 ? -6.565 11.635 -9.407 1.00 79.62 78 ASN A O 1
ATOM 638 N N . LEU A 1 79 ? -7.084 9.456 -9.520 1.00 82.25 79 LEU A N 1
ATOM 639 C CA . LEU A 1 79 ? -8.265 9.521 -8.648 1.00 82.25 79 LEU A CA 1
ATOM 640 C C . LEU A 1 79 ? -8.046 8.807 -7.315 1.00 82.25 79 LEU A C 1
ATOM 642 O O . LEU A 1 79 ? -8.633 9.178 -6.303 1.00 82.25 79 LEU A O 1
ATOM 646 N N . GLU A 1 80 ? -7.203 7.782 -7.321 1.00 91.75 80 GLU A N 1
ATOM 647 C CA . GLU A 1 80 ? -6.891 6.946 -6.168 1.00 91.75 80 GLU A CA 1
ATOM 648 C C . GLU A 1 80 ? -5.376 6.760 -6.073 1.00 91.75 80 GLU A C 1
ATOM 650 O O . GLU A 1 80 ? -4.633 7.085 -7.007 1.00 91.75 80 GLU A O 1
ATOM 655 N N . ARG A 1 81 ? -4.914 6.223 -4.944 1.00 93.88 81 ARG A N 1
ATOM 656 C CA . ARG A 1 81 ? -3.517 5.843 -4.741 1.00 93.88 81 ARG A CA 1
ATOM 657 C C . ARG A 1 81 ? -3.456 4.495 -4.039 1.00 93.88 81 ARG A C 1
ATOM 659 O O . ARG A 1 81 ? -4.197 4.278 -3.081 1.00 93.88 81 ARG A O 1
ATOM 666 N N . ALA A 1 82 ? -2.601 3.610 -4.540 1.00 95.75 82 ALA A N 1
ATOM 667 C CA . ALA A 1 82 ? -2.181 2.435 -3.789 1.00 95.75 82 ALA A CA 1
ATOM 668 C C . ALA A 1 82 ? -1.064 2.842 -2.827 1.00 95.75 82 ALA A C 1
ATOM 670 O O . ALA A 1 82 ? -0.132 3.537 -3.243 1.00 95.75 82 ALA A O 1
ATOM 671 N N . ASP A 1 83 ? -1.142 2.393 -1.573 1.00 95.50 83 ASP A N 1
ATOM 672 C CA . ASP A 1 83 ? -0.142 2.754 -0.566 1.00 95.50 83 ASP A CA 1
ATOM 673 C C . ASP A 1 83 ? 1.248 2.257 -0.981 1.00 95.50 83 ASP A C 1
ATOM 675 O O . ASP A 1 83 ? 2.191 3.050 -1.010 1.00 95.50 83 ASP A O 1
ATOM 679 N N . TYR A 1 84 ? 1.357 0.987 -1.400 1.00 95.88 84 TYR A N 1
ATOM 680 C CA . TYR A 1 84 ? 2.591 0.437 -1.965 1.00 95.88 84 TYR A CA 1
ATOM 681 C C . TYR A 1 84 ? 2.349 -0.519 -3.137 1.00 95.88 84 TYR A C 1
ATOM 683 O O . TYR A 1 84 ? 1.361 -1.254 -3.177 1.00 95.88 84 TYR A O 1
ATOM 691 N N . VAL A 1 85 ? 3.296 -0.546 -4.075 1.00 96.25 85 VAL A N 1
ATOM 692 C CA . VAL A 1 85 ? 3.354 -1.506 -5.183 1.00 96.25 85 VAL A CA 1
ATOM 693 C C . VAL A 1 85 ? 4.765 -2.076 -5.271 1.00 96.25 85 VAL A C 1
ATOM 695 O O . VAL A 1 85 ? 5.714 -1.351 -5.563 1.00 96.25 85 VAL A O 1
ATOM 698 N N . ILE A 1 86 ? 4.897 -3.378 -5.040 1.00 94.88 86 ILE A N 1
ATOM 699 C CA . ILE A 1 86 ? 6.138 -4.136 -5.221 1.00 94.88 86 ILE A CA 1
ATOM 700 C C . ILE A 1 86 ? 6.094 -4.780 -6.604 1.00 94.88 86 ILE A C 1
ATOM 702 O O . ILE A 1 86 ? 5.082 -5.377 -6.972 1.00 94.88 86 ILE A O 1
ATOM 706 N N . VAL A 1 87 ? 7.171 -4.658 -7.374 1.00 92.62 87 VAL A N 1
ATOM 707 C CA . VAL A 1 87 ? 7.253 -5.195 -8.737 1.00 92.62 87 VAL A CA 1
ATOM 708 C C . VAL A 1 87 ? 8.365 -6.235 -8.829 1.00 92.62 87 VAL A C 1
ATOM 710 O O . VAL A 1 87 ? 9.490 -5.985 -8.408 1.00 92.62 87 VAL A O 1
ATOM 713 N N . ASP A 1 88 ? 8.039 -7.382 -9.416 1.00 88.94 88 ASP A N 1
ATOM 714 C CA . ASP A 1 88 ? 8.969 -8.426 -9.851 1.00 88.94 88 ASP A CA 1
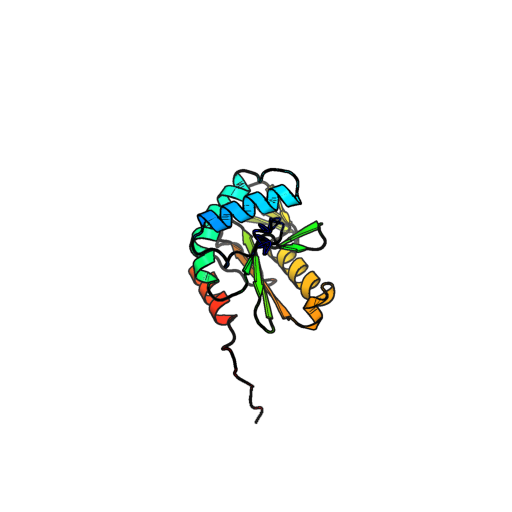ATOM 715 C C . ASP A 1 88 ? 8.900 -8.548 -11.395 1.00 88.94 88 ASP A C 1
ATOM 717 O O . ASP A 1 88 ? 8.200 -7.797 -12.078 1.00 88.94 88 ASP A O 1
ATOM 721 N N . SER A 1 89 ? 9.643 -9.485 -11.972 1.00 85.31 89 SER A N 1
ATOM 722 C CA . SER A 1 89 ? 9.762 -9.739 -13.408 1.00 85.31 89 SER A CA 1
ATOM 723 C C . SER A 1 89 ? 8.431 -10.056 -14.103 1.00 85.31 89 SER A C 1
ATOM 725 O O . SER A 1 89 ? 8.195 -9.567 -15.209 1.00 85.31 89 SER A O 1
ATOM 727 N N . THR A 1 90 ? 7.560 -10.856 -13.477 1.00 89.25 90 THR A N 1
ATOM 728 C CA . THR A 1 90 ? 6.269 -11.288 -14.056 1.00 89.25 90 THR A CA 1
ATOM 729 C C . THR A 1 90 ? 5.052 -10.928 -13.212 1.00 89.25 90 THR A C 1
ATOM 731 O O . THR A 1 90 ? 3.915 -11.064 -13.6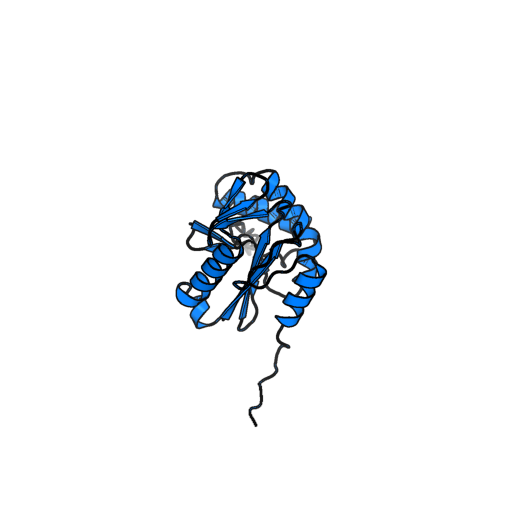68 1.00 89.25 90 THR A O 1
ATOM 734 N N . ASP A 1 91 ? 5.263 -10.475 -11.982 1.00 93.31 91 ASP A N 1
ATOM 735 C CA . ASP A 1 91 ? 4.204 -10.261 -11.006 1.00 93.31 91 ASP A CA 1
ATOM 736 C C . ASP A 1 91 ? 4.379 -8.907 -10.318 1.00 93.31 91 ASP A C 1
ATOM 738 O O . ASP A 1 91 ? 5.475 -8.353 -10.237 1.00 93.31 91 ASP A O 1
ATOM 742 N N . ALA A 1 92 ? 3.280 -8.376 -9.797 1.00 95.75 92 ALA A N 1
ATOM 743 C CA . ALA A 1 92 ? 3.280 -7.201 -8.945 1.00 95.75 92 ALA A CA 1
ATOM 744 C C . ALA A 1 92 ? 2.328 -7.408 -7.761 1.00 95.75 92 ALA A C 1
ATOM 746 O O . ALA A 1 92 ? 1.254 -8.006 -7.888 1.00 95.75 92 ALA A O 1
ATOM 747 N N . LEU A 1 93 ? 2.725 -6.903 -6.598 1.00 97.12 93 LEU A N 1
ATOM 748 C CA . LEU A 1 93 ? 1.950 -6.966 -5.368 1.00 97.12 93 LEU A CA 1
ATOM 749 C C . LEU A 1 93 ? 1.549 -5.558 -4.942 1.00 97.12 93 LEU A C 1
ATOM 751 O O . LEU A 1 93 ? 2.402 -4.711 -4.685 1.00 97.12 93 LEU A O 1
ATOM 755 N N . ILE A 1 94 ? 0.245 -5.328 -4.839 1.00 97.75 94 ILE A N 1
ATOM 756 C CA . ILE A 1 94 ? -0.338 -4.112 -4.279 1.00 97.75 94 ILE A CA 1
ATOM 757 C C . ILE A 1 94 ? -0.561 -4.339 -2.788 1.00 97.75 94 ILE A C 1
ATOM 759 O O . ILE A 1 94 ? -1.177 -5.331 -2.395 1.00 97.75 94 ILE A O 1
ATOM 763 N N . ILE A 1 95 ? -0.082 -3.418 -1.962 1.00 97.56 95 ILE A N 1
ATOM 764 C CA . ILE A 1 95 ? -0.292 -3.440 -0.517 1.00 97.56 95 ILE A CA 1
ATOM 765 C C . ILE A 1 95 ? -1.127 -2.220 -0.157 1.00 97.56 95 ILE A C 1
ATOM 767 O O . ILE A 1 95 ? -0.703 -1.090 -0.388 1.00 97.56 95 ILE A O 1
ATOM 771 N N . GLU A 1 96 ? -2.294 -2.466 0.429 1.00 97.50 96 GLU A N 1
ATOM 772 C CA . GLU A 1 96 ? -3.093 -1.439 1.096 1.00 97.50 96 GLU A CA 1
ATOM 773 C C . GLU A 1 96 ? -2.800 -1.513 2.596 1.00 97.50 96 GLU A C 1
ATOM 775 O O . GLU A 1 96 ? -2.922 -2.582 3.192 1.00 97.50 96 GLU A O 1
ATOM 780 N N . ALA A 1 97 ? -2.409 -0.412 3.229 1.00 95.75 97 ALA A N 1
ATOM 781 C CA . ALA A 1 97 ? -2.029 -0.370 4.634 1.00 95.75 97 ALA A CA 1
ATOM 782 C C . ALA A 1 97 ? -3.024 0.455 5.458 1.00 95.75 97 ALA A C 1
ATOM 784 O O . ALA A 1 97 ? -3.274 1.633 5.201 1.00 95.75 97 ALA A O 1
ATOM 785 N N . LYS A 1 98 ? -3.583 -0.149 6.512 1.00 95.25 98 LYS A N 1
ATOM 786 C CA . LYS A 1 98 ? -4.551 0.504 7.403 1.00 95.25 98 LYS A CA 1
ATOM 787 C C . LYS A 1 98 ? -4.139 0.362 8.864 1.00 95.25 98 LYS A C 1
ATOM 789 O O . LYS A 1 98 ? -3.946 -0.732 9.386 1.00 95.25 98 LYS A O 1
ATOM 794 N N . GLY A 1 99 ? -4.067 1.501 9.548 1.00 94.00 99 GLY A N 1
ATOM 795 C CA . GLY A 1 99 ? -3.746 1.596 10.974 1.00 94.00 99 GLY A CA 1
ATOM 796 C C . GLY A 1 99 ? -4.956 1.694 11.898 1.00 94.00 99 GLY A C 1
ATOM 797 O O . GLY A 1 99 ? -4.808 2.195 13.014 1.00 94.00 99 GLY A O 1
ATOM 798 N N . TRP A 1 100 ? -6.136 1.276 11.440 1.00 95.31 100 TRP A N 1
ATOM 799 C CA . TRP A 1 100 ? -7.385 1.416 12.187 1.00 95.31 100 TRP A CA 1
ATOM 800 C C . TRP A 1 100 ? -7.409 0.537 13.434 1.00 95.31 100 TRP A C 1
ATOM 802 O O . TRP A 1 100 ? -6.990 -0.617 13.377 1.00 95.31 100 TRP A O 1
ATOM 812 N N . LYS A 1 101 ? -7.902 1.074 14.555 1.00 94.75 101 LYS A N 1
ATOM 813 C CA . LYS A 1 101 ? -8.016 0.322 15.819 1.00 94.75 101 LYS A CA 1
ATOM 814 C C . LYS A 1 101 ? -9.382 -0.339 15.940 1.00 94.75 101 LYS A C 1
ATOM 816 O O . LYS A 1 101 ? -9.481 -1.546 16.150 1.00 94.75 101 LYS A O 1
ATOM 821 N N . ASN A 1 102 ? -10.436 0.452 15.776 1.00 95.12 102 ASN A N 1
ATOM 822 C CA . ASN A 1 102 ? -11.816 -0.014 15.822 1.00 95.12 102 ASN A CA 1
ATOM 823 C C . ASN A 1 102 ? -12.358 -0.095 14.403 1.00 95.12 102 ASN A C 1
ATOM 825 O O . ASN A 1 102 ? -12.204 0.861 13.645 1.00 95.12 102 ASN A O 1
ATOM 829 N N . LEU A 1 103 ? -13.004 -1.206 14.069 1.00 95.44 103 LEU A N 1
ATOM 830 C CA . LEU A 1 103 ? -13.592 -1.433 12.758 1.00 95.44 103 LEU A CA 1
ATOM 831 C C . LEU A 1 103 ? -14.923 -2.160 12.938 1.00 95.44 103 LEU A C 1
ATOM 833 O O . LEU A 1 103 ? -14.983 -3.209 13.575 1.00 95.44 103 LEU A O 1
ATOM 837 N N . GLU A 1 104 ? -15.980 -1.571 12.394 1.00 95.12 104 GLU A N 1
ATOM 838 C CA . GLU A 1 104 ? -17.331 -2.122 12.356 1.00 95.12 104 GLU A CA 1
ATOM 839 C C . GLU A 1 104 ? -17.784 -2.203 10.895 1.00 95.12 104 GLU A C 1
ATOM 841 O O . GLU A 1 104 ? -17.703 -1.215 10.165 1.00 95.12 104 GLU A O 1
ATOM 846 N N . ILE A 1 105 ? -18.243 -3.375 10.459 1.00 94.69 105 ILE A N 1
ATOM 847 C CA . ILE A 1 105 ? -18.803 -3.553 9.115 1.00 94.69 105 ILE A CA 1
ATOM 848 C C . ILE A 1 105 ? -20.217 -2.970 9.118 1.00 94.69 105 ILE A C 1
ATOM 850 O O . ILE A 1 105 ? -21.056 -3.395 9.910 1.00 94.69 105 ILE A O 1
ATOM 854 N N . ILE A 1 106 ? -20.468 -1.990 8.249 1.00 96.00 106 ILE A N 1
ATOM 855 C CA . ILE A 1 106 ? -21.781 -1.345 8.116 1.00 96.00 106 ILE A CA 1
ATOM 856 C C . ILE A 1 106 ? -22.570 -1.990 6.974 1.00 96.00 106 ILE A C 1
ATOM 858 O O . ILE A 1 106 ? -23.755 -2.278 7.131 1.00 96.00 106 ILE A O 1
ATOM 862 N N . ASP A 1 107 ? -21.908 -2.241 5.841 1.00 92.56 107 ASP A N 1
ATOM 863 C CA . ASP A 1 107 ? -22.421 -3.021 4.714 1.00 92.56 107 ASP A CA 1
ATOM 864 C C . ASP A 1 107 ? -21.265 -3.694 3.938 1.00 92.56 107 ASP A C 1
ATOM 866 O O . ASP A 1 107 ? -20.115 -3.667 4.370 1.00 92.56 107 ASP A O 1
ATOM 870 N N . ASN A 1 108 ? -21.556 -4.283 2.773 1.00 87.19 108 ASN A N 1
ATOM 871 C CA . ASN A 1 108 ? -20.575 -5.003 1.946 1.00 87.19 108 ASN A CA 1
ATOM 872 C C . ASN A 1 108 ? -19.471 -4.120 1.320 1.00 87.19 108 ASN A C 1
ATOM 874 O O . ASN A 1 108 ? -18.610 -4.632 0.610 1.00 87.19 108 ASN A O 1
ATOM 878 N N . ARG A 1 109 ? -19.538 -2.794 1.455 1.00 93.88 109 ARG A N 1
ATOM 879 C CA . ARG A 1 109 ? -18.605 -1.831 0.845 1.00 93.88 109 ARG A CA 1
ATOM 880 C C . ARG A 1 109 ? -18.189 -0.713 1.786 1.00 93.88 109 ARG A C 1
ATOM 882 O O . ARG A 1 109 ? -17.313 0.064 1.416 1.00 93.88 109 ARG A O 1
ATOM 889 N N . ILE A 1 110 ? -18.822 -0.593 2.945 1.00 96.38 110 ILE A N 1
ATOM 890 C CA . ILE A 1 110 ? -18.650 0.494 3.893 1.00 96.38 110 ILE A CA 1
ATOM 891 C C . ILE A 1 110 ? -18.357 -0.089 5.267 1.00 96.38 110 ILE A C 1
ATOM 893 O O . ILE A 1 110 ? -19.109 -0.897 5.816 1.00 96.38 110 ILE A O 1
ATOM 897 N N . VAL A 1 111 ? -17.287 0.421 5.863 1.00 96.88 111 VAL A N 1
ATOM 898 C CA . VAL A 1 111 ? -16.920 0.154 7.250 1.00 96.88 111 VAL A CA 1
ATOM 899 C C . VAL A 1 111 ? -16.896 1.460 8.026 1.00 96.88 111 VAL A C 1
ATOM 901 O O . VAL A 1 111 ? -16.630 2.537 7.487 1.00 96.88 111 VAL A O 1
ATOM 904 N N . LYS A 1 112 ? -17.153 1.376 9.325 1.00 97.62 112 LYS A N 1
ATOM 905 C CA . LYS A 1 112 ? -16.892 2.458 10.260 1.00 97.62 112 LYS A CA 1
ATOM 906 C C . LYS A 1 112 ? -15.585 2.161 10.979 1.00 97.62 112 LYS A C 1
ATOM 908 O O . LYS A 1 112 ? -15.532 1.280 11.834 1.00 97.62 112 LYS A O 1
ATOM 913 N N . ALA A 1 113 ? -14.541 2.904 10.634 1.00 96.50 113 ALA A N 1
ATOM 914 C CA . ALA A 1 113 ? -13.224 2.779 11.235 1.00 96.50 113 ALA A CA 1
ATOM 915 C C . ALA A 1 113 ? -12.905 4.002 12.099 1.00 96.50 113 ALA A C 1
ATOM 917 O O . ALA A 1 113 ? -13.046 5.141 11.655 1.00 96.50 113 ALA A O 1
ATOM 918 N N . ASP A 1 114 ? -12.534 3.770 13.360 1.00 95.38 114 ASP A N 1
ATOM 919 C CA . ASP A 1 114 ? -12.196 4.816 14.340 1.00 95.38 114 ASP A CA 1
ATOM 920 C C . ASP A 1 114 ? -13.195 5.997 14.370 1.00 95.38 114 ASP A C 1
ATOM 922 O O . ASP A 1 114 ? -12.838 7.167 14.510 1.00 95.38 114 ASP A O 1
ATOM 926 N N . GLY A 1 115 ? -14.487 5.672 14.238 1.00 95.81 115 GLY A N 1
ATOM 927 C CA . GLY A 1 115 ? -15.595 6.628 14.301 1.00 95.81 115 GLY A CA 1
ATOM 928 C C . GLY A 1 115 ? -15.983 7.289 12.974 1.00 95.81 115 GLY A C 1
ATOM 929 O O . GLY A 1 115 ? -16.984 8.004 12.953 1.00 95.81 115 GLY A O 1
ATOM 930 N N . LYS A 1 116 ? -15.261 7.039 11.876 1.00 96.38 116 LYS A N 1
ATOM 931 C CA . LYS A 1 116 ? -15.528 7.608 10.543 1.00 96.38 116 LYS A CA 1
ATOM 932 C C . LYS A 1 116 ? -15.941 6.528 9.544 1.00 96.38 116 LYS A C 1
ATOM 934 O O . LYS A 1 116 ? -15.542 5.378 9.679 1.00 96.38 116 LYS A O 1
ATOM 939 N N . LEU A 1 117 ? -16.754 6.898 8.554 1.00 97.06 117 LEU A N 1
ATOM 940 C CA . LEU A 1 117 ? -17.127 5.999 7.460 1.00 97.06 117 LEU A CA 1
ATOM 941 C C . LEU A 1 117 ? -16.020 5.963 6.406 1.00 97.06 117 LEU A C 1
ATOM 943 O O . LEU A 1 117 ? -15.510 7.009 6.003 1.00 97.06 117 LEU A O 1
ATOM 947 N N . HIS A 1 118 ? -15.692 4.759 5.957 1.00 96.25 118 HIS A N 1
ATOM 948 C CA . HIS A 1 118 ? -14.693 4.474 4.936 1.00 96.25 118 HIS A CA 1
ATOM 949 C C . HIS A 1 118 ? -15.222 3.408 3.976 1.00 96.25 118 HIS A C 1
ATOM 951 O O . HIS A 1 118 ? -16.132 2.655 4.323 1.00 96.25 118 HIS A O 1
ATOM 957 N N . LEU A 1 119 ? -14.629 3.328 2.783 1.00 95.88 119 LEU A N 1
ATOM 958 C CA . LEU A 1 119 ? -14.772 2.131 1.961 1.00 95.88 119 LEU A CA 1
ATOM 959 C C . LEU A 1 119 ? -14.163 0.936 2.698 1.00 95.88 119 LEU A C 1
ATOM 961 O O . LEU A 1 119 ? -13.163 1.077 3.406 1.00 95.88 119 LEU A O 1
ATOM 965 N N . ASP A 1 120 ? -14.771 -0.227 2.510 1.00 97.12 120 ASP A N 1
ATOM 966 C CA . ASP A 1 120 ? -14.206 -1.489 2.953 1.00 97.12 120 ASP A CA 1
ATOM 967 C C . ASP A 1 120 ? -12.800 -1.665 2.345 1.00 97.12 120 ASP A C 1
ATOM 969 O O . ASP A 1 120 ? -12.619 -1.466 1.135 1.00 97.12 120 ASP A O 1
ATOM 973 N N . PRO A 1 121 ? -11.784 -1.996 3.159 1.00 96.88 121 PRO A N 1
ATOM 974 C CA . PRO A 1 121 ? -10.405 -2.007 2.697 1.00 96.88 121 PRO A CA 1
ATOM 975 C C . PRO A 1 121 ? -10.117 -3.160 1.725 1.00 96.88 121 PRO A C 1
ATOM 977 O O . PRO A 1 121 ? -9.297 -2.987 0.823 1.00 96.88 121 PRO A O 1
ATOM 980 N N . CYS A 1 122 ? -10.801 -4.306 1.843 1.00 97.38 122 CYS A N 1
ATOM 981 C CA . CYS A 1 122 ? -10.674 -5.389 0.864 1.00 97.38 122 CYS A CA 1
ATOM 982 C C . CYS A 1 122 ? -11.364 -5.017 -0.451 1.00 97.38 122 CYS A C 1
ATOM 984 O O . CYS A 1 122 ? -10.808 -5.257 -1.523 1.00 97.38 122 CYS A O 1
ATOM 986 N N . TYR A 1 123 ? -12.535 -4.373 -0.391 1.00 97.00 123 TYR A N 1
ATOM 987 C CA . TYR A 1 123 ? -13.197 -3.841 -1.585 1.00 97.00 123 TYR A CA 1
ATOM 988 C C . TYR A 1 123 ? -12.303 -2.836 -2.326 1.00 97.00 123 TYR A C 1
ATOM 990 O O . TYR A 1 123 ? -12.134 -2.925 -3.545 1.00 97.00 123 TYR A O 1
ATOM 998 N N . GLN A 1 124 ? -11.698 -1.898 -1.593 1.00 96.38 124 GLN A N 1
ATOM 999 C CA . GLN A 1 124 ? -10.789 -0.893 -2.143 1.00 96.38 124 GLN A CA 1
ATOM 1000 C C . GLN A 1 124 ? -9.559 -1.543 -2.800 1.00 96.38 124 GLN A C 1
ATOM 1002 O O . GLN A 1 124 ? -9.253 -1.254 -3.957 1.00 96.38 124 GLN A O 1
ATOM 1007 N N . LEU A 1 125 ? -8.904 -2.476 -2.106 1.00 98.00 125 LEU A N 1
ATOM 1008 C CA . LEU A 1 125 ? -7.754 -3.216 -2.626 1.00 98.00 125 LEU A CA 1
ATOM 1009 C C . LEU A 1 125 ? -8.099 -4.010 -3.895 1.00 98.00 125 LEU A C 1
ATOM 1011 O O . LEU A 1 125 ? -7.375 -3.945 -4.889 1.00 98.00 125 LEU A O 1
ATOM 1015 N N . ASN A 1 126 ? -9.222 -4.728 -3.897 1.00 97.62 126 ASN A N 1
ATOM 1016 C CA . ASN A 1 126 ? -9.659 -5.507 -5.055 1.00 97.62 126 ASN A CA 1
ATOM 1017 C C . ASN A 1 126 ? -9.971 -4.616 -6.262 1.00 97.62 126 ASN A C 1
ATOM 1019 O O . ASN A 1 126 ? -9.655 -4.982 -7.396 1.00 97.62 126 ASN A O 1
ATOM 1023 N N . ASN A 1 127 ? -10.518 -3.419 -6.035 1.00 96.25 127 ASN A N 1
ATOM 1024 C CA . ASN A 1 127 ? -10.700 -2.422 -7.087 1.00 96.25 127 ASN A CA 1
ATOM 1025 C C . ASN A 1 127 ? -9.355 -2.000 -7.704 1.00 96.25 127 ASN A C 1
ATOM 1027 O O . ASN A 1 127 ? -9.246 -1.895 -8.926 1.00 96.25 127 ASN A O 1
ATOM 1031 N N . TYR A 1 128 ? -8.309 -1.818 -6.893 1.00 97.25 128 TYR A N 1
ATOM 1032 C CA . TYR A 1 128 ? -6.968 -1.492 -7.390 1.00 97.25 128 TYR A CA 1
ATOM 1033 C C . TYR A 1 128 ? -6.389 -2.632 -8.224 1.00 97.25 128 TYR A C 1
ATOM 1035 O O . TYR A 1 128 ? -5.993 -2.422 -9.370 1.00 97.25 128 TYR A O 1
ATOM 1043 N N . VAL A 1 129 ? -6.410 -3.856 -7.691 1.00 97.69 129 VAL A N 1
ATOM 1044 C CA . VAL A 1 129 ? -5.936 -5.060 -8.392 1.00 97.69 129 VAL A CA 1
ATOM 1045 C C . VAL A 1 129 ? -6.651 -5.233 -9.733 1.00 97.69 129 VAL A C 1
ATOM 1047 O O . VAL A 1 129 ? -6.013 -5.516 -10.749 1.00 97.69 129 VAL A O 1
ATOM 1050 N N . PHE A 1 130 ? -7.967 -5.019 -9.768 1.00 97.06 130 PHE A N 1
ATOM 1051 C CA . PHE A 1 130 ? -8.751 -5.082 -10.997 1.00 97.06 130 PHE A CA 1
ATOM 1052 C C . PHE A 1 130 ? -8.327 -4.002 -12.003 1.00 97.06 130 PHE A C 1
ATOM 1054 O O . PHE A 1 130 ? -8.080 -4.296 -13.173 1.00 97.06 130 PHE A O 1
ATOM 1061 N N . LYS A 1 131 ? -8.167 -2.754 -11.552 1.00 96.38 131 LYS A N 1
ATOM 1062 C CA . LYS A 1 131 ? -7.711 -1.642 -12.396 1.00 96.38 131 LYS A CA 1
ATOM 1063 C C . LYS A 1 131 ? -6.350 -1.917 -13.033 1.00 96.38 131 LYS A C 1
ATOM 1065 O O . LYS A 1 131 ? -6.196 -1.716 -14.238 1.00 96.38 131 LYS A O 1
ATOM 1070 N N . PHE A 1 132 ? -5.389 -2.428 -12.269 1.00 95.69 132 PHE A N 1
ATOM 1071 C CA . PHE A 1 132 ? -4.068 -2.747 -12.807 1.00 95.69 132 PHE A CA 1
ATOM 1072 C C . PHE A 1 132 ? -4.078 -3.925 -13.784 1.00 95.69 132 PHE A C 1
ATOM 1074 O O . PHE A 1 132 ? -3.451 -3.833 -14.835 1.00 95.69 132 PHE A O 1
ATOM 1081 N N . ASN A 1 133 ? -4.815 -4.997 -13.485 1.00 96.56 133 ASN A N 1
ATOM 1082 C CA . ASN A 1 133 ? -4.859 -6.168 -14.365 1.00 96.56 133 ASN A CA 1
ATOM 1083 C C . ASN A 1 133 ? -5.581 -5.901 -15.696 1.00 96.56 133 ASN A C 1
ATOM 1085 O O . ASN A 1 133 ? -5.196 -6.473 -16.711 1.00 96.56 133 ASN A O 1
ATOM 1089 N N . TYR A 1 134 ? -6.618 -5.054 -15.710 1.00 95.12 134 TYR A N 1
ATOM 1090 C CA . TYR A 1 134 ? -7.511 -4.946 -16.874 1.00 95.12 134 TYR A CA 1
ATOM 1091 C C . TYR A 1 134 ? -7.486 -3.597 -17.596 1.00 95.12 134 TYR A C 1
ATOM 1093 O O . TYR A 1 134 ? -7.864 -3.537 -18.764 1.00 95.12 134 TYR A O 1
ATOM 1101 N N . PHE A 1 135 ? -7.050 -2.520 -16.939 1.00 91.75 135 PHE A N 1
ATOM 1102 C CA . PHE A 1 135 ? -7.067 -1.174 -17.528 1.00 91.75 135 PHE A CA 1
ATOM 1103 C C . PHE A 1 135 ? -5.677 -0.558 -17.663 1.00 91.75 135 PHE A C 1
ATOM 1105 O O . PHE A 1 135 ? -5.478 0.315 -18.509 1.00 91.75 135 PHE A O 1
ATOM 1112 N N . HIS A 1 136 ? -4.709 -0.993 -16.858 1.00 88.69 136 HIS A N 1
ATOM 1113 C CA . HIS A 1 136 ? -3.335 -0.533 -16.984 1.00 88.69 136 HIS A CA 1
ATOM 1114 C C . HIS A 1 136 ? -2.588 -1.370 -18.031 1.00 88.69 136 HIS A C 1
ATOM 1116 O O . HIS A 1 136 ? -2.659 -2.596 -18.032 1.00 88.69 136 HIS A O 1
ATOM 1122 N N . SER A 1 137 ? -1.831 -0.725 -18.923 1.00 89.88 137 SER A N 1
ATOM 1123 C CA . SER A 1 137 ? -1.130 -1.416 -20.020 1.00 89.88 137 SER A CA 1
ATOM 1124 C C . SER A 1 137 ? -0.098 -2.439 -19.532 1.00 89.88 137 SER A C 1
ATOM 1126 O O . SER A 1 137 ? 0.166 -3.426 -20.219 1.00 89.88 137 SER A O 1
ATOM 1128 N N . SER A 1 138 ? 0.460 -2.242 -18.333 1.00 90.50 138 SER A N 1
ATOM 1129 C CA . SER A 1 138 ? 1.337 -3.227 -17.688 1.00 90.50 138 SER A CA 1
ATOM 1130 C C . SER A 1 138 ? 0.622 -4.530 -17.326 1.00 90.50 138 SER A C 1
ATOM 1132 O O . SER A 1 138 ? 1.299 -5.549 -17.262 1.00 90.50 138 SER A O 1
ATOM 1134 N N . GLY A 1 139 ? -0.707 -4.540 -17.164 1.00 91.50 139 GLY A N 1
ATOM 1135 C CA . GLY A 1 139 ? -1.496 -5.752 -16.912 1.00 91.50 139 GLY A CA 1
ATOM 1136 C C . GLY A 1 139 ? -1.406 -6.789 -18.039 1.00 91.50 139 GLY A C 1
ATOM 1137 O O . GLY A 1 139 ? -1.667 -7.966 -17.826 1.00 91.50 139 GLY A O 1
ATOM 1138 N N . LEU A 1 140 ? -0.946 -6.386 -19.232 1.00 90.81 140 LEU A N 1
ATOM 1139 C CA . LEU A 1 140 ? -0.630 -7.304 -20.334 1.00 90.81 140 LEU A CA 1
ATOM 1140 C C . LEU A 1 140 ? 0.651 -8.127 -20.102 1.00 90.81 140 LEU A C 1
ATOM 1142 O O . LEU A 1 140 ? 0.904 -9.073 -20.844 1.00 90.81 140 LEU A O 1
ATOM 1146 N N . LYS A 1 141 ? 1.494 -7.730 -19.141 1.00 91.25 141 LYS A N 1
ATOM 1147 C CA . LYS A 1 141 ? 2.817 -8.325 -18.877 1.00 91.25 141 LYS A CA 1
ATOM 1148 C C . LYS A 1 141 ? 3.019 -8.741 -17.423 1.00 91.25 141 LYS A C 1
ATOM 1150 O O . LYS A 1 141 ? 3.736 -9.700 -17.172 1.00 91.25 141 LYS A O 1
ATOM 1155 N N . LEU A 1 142 ? 2.427 -8.001 -16.492 1.00 92.75 142 LEU A N 1
ATOM 1156 C CA . LEU A 1 142 ? 2.523 -8.224 -15.058 1.00 92.75 142 LEU A CA 1
ATOM 1157 C C . LEU A 1 142 ? 1.182 -8.710 -14.530 1.00 92.75 142 LEU A C 1
ATOM 1159 O O . LEU A 1 142 ? 0.144 -8.107 -14.807 1.00 92.75 142 LEU A O 1
ATOM 1163 N N . LYS A 1 143 ? 1.217 -9.764 -13.718 1.00 94.75 143 LYS A N 1
ATOM 1164 C CA . LYS A 1 143 ? 0.055 -10.206 -12.954 1.00 94.75 143 LYS A CA 1
ATOM 1165 C C . LYS A 1 143 ? 0.009 -9.475 -11.618 1.00 94.75 143 LYS A C 1
ATOM 1167 O O . LYS A 1 143 ? 0.901 -9.637 -10.788 1.00 94.75 143 LYS A O 1
ATOM 1172 N N . TYR A 1 144 ? -1.048 -8.702 -11.394 1.00 96.38 144 TYR A N 1
ATOM 1173 C CA . TYR A 1 144 ? -1.238 -7.979 -10.141 1.00 96.38 144 TYR A CA 1
ATOM 1174 C C . TYR A 1 144 ? -2.030 -8.814 -9.138 1.00 96.38 144 TYR A C 1
ATOM 1176 O O . TYR A 1 144 ? -3.076 -9.380 -9.465 1.00 96.38 144 TYR A O 1
ATOM 1184 N N . SER A 1 145 ? -1.544 -8.841 -7.902 1.00 97.12 145 SER A N 1
ATOM 1185 C CA . SER A 1 145 ? -2.227 -9.386 -6.726 1.00 97.12 145 SER A CA 1
ATOM 1186 C C . SER A 1 145 ? -2.279 -8.338 -5.615 1.00 97.12 145 SER A C 1
ATOM 1188 O O . SER A 1 145 ? -1.598 -7.315 -5.701 1.00 97.12 145 SER A O 1
ATOM 1190 N N . GLY A 1 146 ? -3.114 -8.558 -4.598 1.00 97.56 146 GLY A N 1
ATOM 1191 C CA . GLY A 1 146 ? -3.321 -7.603 -3.513 1.00 97.56 146 GLY A CA 1
ATOM 1192 C C . GLY A 1 146 ? -3.209 -8.246 -2.139 1.00 97.56 146 GLY A C 1
ATOM 1193 O O . GLY A 1 146 ? -3.611 -9.395 -1.958 1.00 97.56 146 GLY A O 1
ATOM 1194 N N . ILE A 1 147 ? -2.709 -7.481 -1.171 1.00 98.06 147 ILE A N 1
ATOM 1195 C CA . ILE A 1 147 ? -2.762 -7.820 0.251 1.00 98.06 147 ILE A CA 1
ATOM 1196 C C . ILE A 1 147 ? -3.126 -6.598 1.099 1.00 98.06 147 ILE A C 1
ATOM 1198 O O . ILE A 1 147 ? -2.664 -5.484 0.847 1.00 98.06 147 ILE A O 1
ATOM 1202 N N . LEU A 1 148 ? -3.956 -6.813 2.118 1.00 98.31 148 LEU A N 1
ATOM 1203 C CA . LEU A 1 148 ? -4.285 -5.808 3.119 1.00 98.31 148 LEU A CA 1
ATOM 1204 C C . LEU A 1 148 ? -3.365 -5.965 4.335 1.00 98.31 148 LEU A C 1
ATOM 1206 O O . LEU A 1 148 ? -3.371 -7.002 4.996 1.00 98.31 148 LEU A O 1
ATOM 1210 N N . PHE A 1 149 ? -2.618 -4.917 4.670 1.00 97.62 149 PHE A N 1
ATOM 1211 C CA . PHE A 1 149 ? -1.843 -4.819 5.902 1.00 97.62 149 PHE A CA 1
ATOM 1212 C C . PHE A 1 149 ? -2.609 -4.010 6.959 1.00 97.62 149 PHE A C 1
ATOM 1214 O O . PHE A 1 149 ? -2.550 -2.779 6.994 1.00 97.62 149 PHE A O 1
ATOM 1221 N N . 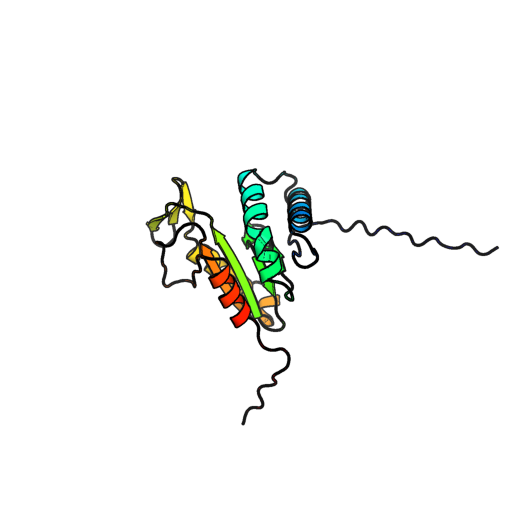LEU A 1 150 ? -3.341 -4.705 7.833 1.00 96.94 150 LEU A N 1
ATOM 1222 C CA . LEU A 1 150 ? -4.176 -4.116 8.885 1.00 96.94 150 LEU A CA 1
ATOM 1223 C C . LEU A 1 150 ? -3.501 -4.267 10.257 1.00 96.94 150 LEU A C 1
ATOM 1225 O O . LEU A 1 150 ? -3.774 -5.199 11.016 1.00 96.94 150 LEU A O 1
ATOM 1229 N N . TYR A 1 151 ? -2.598 -3.343 10.583 1.00 94.31 151 TYR A N 1
ATOM 1230 C CA . TYR A 1 151 ? -1.609 -3.523 11.656 1.00 94.31 151 TYR A CA 1
ATOM 1231 C C . TYR A 1 151 ? -2.072 -3.145 13.073 1.00 94.31 151 TYR A C 1
ATOM 1233 O O . TYR A 1 151 ? -1.349 -3.383 14.038 1.00 94.31 151 TYR A O 1
ATOM 1241 N N . ASN A 1 152 ? -3.275 -2.583 13.225 1.00 95.19 152 ASN A N 1
ATOM 1242 C CA . ASN A 1 152 ? -3.845 -2.194 14.526 1.00 95.19 152 ASN A CA 1
ATOM 1243 C C . ASN A 1 152 ? -5.191 -2.868 14.847 1.00 95.19 152 ASN A C 1
ATOM 1245 O O . ASN A 1 152 ? -5.773 -2.595 15.898 1.00 95.19 152 ASN A O 1
ATOM 1249 N N . ASN A 1 153 ? -5.676 -3.766 13.984 1.00 94.12 153 ASN A N 1
ATOM 1250 C CA . ASN A 1 153 ? -6.923 -4.495 14.187 1.00 94.12 153 ASN A CA 1
ATOM 1251 C C . ASN A 1 153 ? -6.760 -5.946 13.727 1.00 94.12 153 ASN A C 1
ATOM 1253 O O . ASN A 1 153 ? -6.463 -6.195 12.566 1.00 94.12 153 ASN A O 1
ATOM 1257 N N . ARG A 1 154 ? -6.958 -6.893 14.650 1.00 93.50 154 ARG A N 1
ATOM 1258 C CA . ARG A 1 154 ? -6.862 -8.343 14.394 1.00 93.50 154 ARG A CA 1
ATOM 1259 C C . ARG A 1 154 ? -8.220 -9.042 14.307 1.00 93.50 154 ARG A C 1
ATOM 1261 O O . ARG A 1 154 ? -8.270 -10.254 14.152 1.00 93.50 154 ARG A O 1
ATOM 1268 N N . SER A 1 155 ? -9.308 -8.307 14.524 1.00 91.38 155 SER A N 1
ATOM 1269 C CA . SER A 1 155 ? -10.659 -8.871 14.592 1.00 91.38 155 SER A CA 1
ATOM 1270 C C . SER A 1 155 ? -11.376 -8.830 13.250 1.00 91.38 155 SER A C 1
ATOM 1272 O O . SER A 1 155 ? -12.300 -9.604 13.034 1.00 91.38 155 SER A O 1
ATOM 1274 N N . TYR A 1 156 ? -10.994 -7.901 12.376 1.00 94.31 156 TYR A N 1
ATOM 1275 C CA . TYR A 1 156 ? -11.526 -7.821 11.030 1.00 94.31 156 TYR A CA 1
ATOM 1276 C C . TYR A 1 156 ? -11.001 -8.981 10.186 1.00 94.31 156 TYR A C 1
ATOM 1278 O O . TYR A 1 156 ? -9.794 -9.207 10.102 1.00 94.31 156 TYR A O 1
ATOM 1286 N N . SER A 1 157 ? -11.925 -9.676 9.536 1.00 92.12 157 SER A N 1
ATOM 1287 C CA . SER A 1 157 ? -11.648 -10.705 8.545 1.00 92.12 157 SER A CA 1
ATOM 1288 C C . SER A 1 157 ? -12.573 -10.517 7.351 1.00 92.12 157 SER A C 1
ATOM 1290 O O . SER A 1 157 ? -13.688 -10.015 7.491 1.00 92.12 157 SER A O 1
ATOM 1292 N N . SER A 1 158 ? -12.120 -10.951 6.183 1.00 92.31 158 SER A N 1
ATOM 1293 C CA . SER A 1 158 ? -12.896 -10.953 4.950 1.00 92.31 158 SER A CA 1
ATOM 1294 C C . SER A 1 158 ? -12.427 -12.113 4.082 1.00 92.31 158 SER A C 1
ATOM 1296 O O . SER A 1 158 ? -11.234 -12.412 4.052 1.00 92.31 158 SER A O 1
ATOM 1298 N N . ASP A 1 159 ? -13.363 -12.747 3.379 1.00 91.94 159 ASP A N 1
ATOM 1299 C CA . ASP A 1 159 ? -13.059 -13.791 2.395 1.00 91.94 159 ASP A CA 1
ATOM 1300 C C . ASP A 1 159 ? -12.641 -13.192 1.037 1.00 91.94 159 ASP A C 1
ATOM 1302 O O . ASP A 1 159 ? -12.181 -13.912 0.151 1.00 91.94 159 ASP A O 1
ATOM 1306 N N . ASP A 1 160 ? -12.775 -11.870 0.869 1.00 92.88 160 ASP A N 1
ATOM 1307 C CA . ASP A 1 160 ? -12.536 -11.181 -0.401 1.00 92.88 160 ASP A CA 1
ATOM 1308 C C . ASP A 1 160 ? -11.061 -10.848 -0.645 1.00 92.88 160 ASP A C 1
ATOM 1310 O O . ASP A 1 160 ? -10.670 -10.613 -1.791 1.00 92.88 160 ASP A O 1
ATOM 1314 N N . CYS A 1 161 ? -10.232 -10.761 0.400 1.00 96.38 161 CYS A N 1
ATOM 1315 C CA . CYS A 1 161 ? -8.817 -10.436 0.246 1.00 96.38 161 CYS A CA 1
ATOM 1316 C C . CYS A 1 161 ? -7.932 -11.075 1.319 1.00 96.38 161 CYS A C 1
ATOM 1318 O O . CYS A 1 161 ? -8.370 -11.352 2.433 1.00 96.38 161 CYS A O 1
ATOM 1320 N N . GLN A 1 162 ? -6.655 -11.288 0.992 1.00 97.12 162 GLN A N 1
ATOM 1321 C CA . GLN A 1 162 ? -5.664 -11.723 1.973 1.00 97.12 162 GLN A CA 1
ATOM 1322 C C . GLN A 1 162 ? -5.351 -10.580 2.944 1.00 97.12 162 GLN A C 1
ATOM 1324 O O . GLN A 1 162 ? -5.080 -9.456 2.517 1.00 97.12 162 GLN A O 1
ATOM 1329 N N . ILE A 1 163 ? -5.313 -10.891 4.241 1.00 97.75 163 ILE A N 1
ATOM 1330 C CA . ILE A 1 163 ? -5.039 -9.927 5.310 1.00 97.75 163 ILE A CA 1
ATOM 1331 C C . ILE A 1 163 ? -3.824 -10.390 6.117 1.00 97.75 163 ILE A C 1
ATOM 1333 O O . ILE A 1 163 ? -3.667 -11.583 6.391 1.00 97.75 163 ILE A O 1
ATOM 1337 N N . VAL A 1 164 ? -2.966 -9.442 6.484 1.00 97.44 164 VAL A N 1
ATOM 1338 C CA . VAL A 1 164 ? -1.867 -9.608 7.444 1.00 97.44 164 VAL A CA 1
ATOM 1339 C C . VAL A 1 164 ? -1.896 -8.474 8.463 1.00 97.44 164 VAL A C 1
ATOM 1341 O O . VAL A 1 164 ? -2.294 -7.350 8.159 1.00 97.44 164 VAL A O 1
ATOM 1344 N N . HIS A 1 165 ? -1.470 -8.767 9.685 1.00 96.62 165 HIS A N 1
ATOM 1345 C CA . HIS A 1 165 ? -1.599 -7.887 10.846 1.00 96.62 165 HIS A CA 1
ATOM 1346 C C . HIS A 1 165 ? -0.260 -7.511 11.478 1.00 96.62 165 HIS A C 1
ATOM 1348 O O . HIS A 1 165 ? -0.214 -6.666 12.373 1.00 96.62 165 HIS A O 1
ATOM 1354 N N . THR A 1 166 ? 0.837 -8.138 11.055 1.00 95.75 166 THR A N 1
ATOM 1355 C CA . THR A 1 166 ? 2.180 -7.849 11.569 1.00 95.75 166 THR A CA 1
ATOM 1356 C C . THR A 1 166 ? 3.186 -7.686 10.437 1.00 95.75 166 THR A C 1
ATOM 1358 O O . THR A 1 166 ? 2.989 -8.199 9.336 1.00 95.75 166 THR A O 1
ATOM 1361 N N . PHE A 1 167 ? 4.284 -6.978 10.709 1.00 95.50 167 PHE A N 1
ATOM 1362 C CA . PHE A 1 167 ? 5.392 -6.871 9.761 1.00 95.50 167 PHE A CA 1
ATOM 1363 C C . PHE A 1 167 ? 6.016 -8.234 9.439 1.00 95.50 167 PHE A C 1
ATOM 1365 O O . PHE A 1 167 ? 6.415 -8.448 8.300 1.00 95.50 167 PHE A O 1
ATOM 1372 N N . ASP A 1 168 ? 6.042 -9.174 10.389 1.00 95.75 168 ASP A N 1
ATOM 1373 C CA . ASP A 1 168 ? 6.551 -10.533 10.157 1.00 95.75 168 ASP A CA 1
ATOM 1374 C C . ASP A 1 168 ? 5.653 -11.329 9.202 1.00 95.75 168 ASP A C 1
ATOM 1376 O O . ASP A 1 168 ? 6.145 -12.028 8.314 1.00 95.75 168 ASP A O 1
ATOM 1380 N N . GLU A 1 169 ? 4.331 -11.200 9.337 1.00 96.50 169 GLU A N 1
ATOM 1381 C CA . GLU A 1 169 ? 3.370 -11.797 8.404 1.00 96.50 169 GLU A CA 1
ATOM 1382 C C . GLU A 1 169 ? 3.476 -11.164 7.012 1.00 96.50 169 GLU A C 1
ATOM 1384 O O . GLU A 1 169 ? 3.508 -11.883 6.013 1.00 96.50 169 GLU A O 1
ATOM 1389 N N . LEU A 1 170 ? 3.590 -9.832 6.944 1.00 95.94 170 LEU A N 1
ATOM 1390 C CA . LEU A 1 170 ? 3.784 -9.106 5.689 1.00 95.94 170 LEU A CA 1
ATOM 1391 C C . LEU A 1 170 ? 5.089 -9.524 5.003 1.00 95.94 170 LEU A C 1
ATOM 1393 O O . LEU A 1 170 ? 5.086 -9.842 3.815 1.00 95.94 170 LEU A O 1
ATOM 1397 N N . LYS A 1 171 ? 6.187 -9.601 5.759 1.00 94.69 171 LYS A N 1
ATOM 1398 C CA . LYS A 1 171 ? 7.478 -10.100 5.282 1.00 94.69 171 LYS A CA 1
ATOM 1399 C C . LYS A 1 171 ? 7.361 -11.522 4.754 1.00 94.69 171 LYS A C 1
ATOM 1401 O O . LYS A 1 171 ? 7.760 -11.780 3.625 1.00 94.69 171 LYS A O 1
ATOM 1406 N N . SER A 1 172 ? 6.754 -12.421 5.525 1.00 94.00 172 SER A N 1
ATOM 1407 C CA . SER A 1 172 ? 6.547 -13.816 5.119 1.00 94.00 172 SER A CA 1
ATOM 1408 C C . SER A 1 172 ? 5.718 -13.929 3.837 1.00 94.00 172 SER A C 1
ATOM 1410 O O . SER A 1 172 ? 5.918 -14.849 3.046 1.00 94.00 172 SER A O 1
ATOM 1412 N N . TYR A 1 173 ? 4.765 -13.018 3.623 1.00 94.00 173 TYR A N 1
ATOM 1413 C CA . TYR A 1 173 ? 3.986 -12.965 2.392 1.00 94.00 173 TYR A CA 1
ATOM 1414 C C . TYR A 1 173 ? 4.827 -12.473 1.206 1.00 94.00 173 TYR A C 1
ATOM 1416 O O . TYR A 1 173 ? 4.825 -13.109 0.155 1.00 94.00 173 TYR A O 1
ATOM 1424 N N . ILE A 1 174 ? 5.589 -11.390 1.382 1.00 92.44 174 ILE A N 1
ATOM 1425 C CA . ILE A 1 174 ? 6.476 -10.829 0.348 1.00 92.44 174 ILE A CA 1
ATOM 1426 C C . ILE A 1 174 ? 7.585 -11.824 -0.033 1.00 92.44 174 ILE A C 1
ATOM 1428 O O . ILE A 1 174 ? 7.899 -11.990 -1.208 1.00 92.44 174 ILE A O 1
ATOM 1432 N N . GLU A 1 175 ? 8.133 -12.565 0.928 1.00 89.50 175 GLU A N 1
ATOM 1433 C CA . GLU A 1 175 ? 9.127 -13.611 0.662 1.00 89.50 175 GLU A CA 1
ATOM 1434 C C . GLU A 1 175 ? 8.552 -14.782 -0.147 1.00 89.50 175 GLU A C 1
ATOM 1436 O O . GLU A 1 175 ? 9.262 -15.353 -0.967 1.00 89.50 175 GLU A O 1
ATOM 1441 N N . LYS A 1 176 ? 7.270 -15.128 0.032 1.00 86.75 176 LYS A N 1
ATOM 1442 C CA . LYS A 1 176 ? 6.580 -16.122 -0.817 1.00 86.75 176 LYS A CA 1
ATOM 1443 C C . LYS A 1 176 ? 6.237 -15.574 -2.197 1.00 86.75 176 LYS A C 1
ATOM 1445 O O . LYS A 1 176 ? 6.153 -16.341 -3.152 1.00 86.75 176 LYS A O 1
ATOM 1450 N N . PHE A 1 177 ? 5.993 -14.269 -2.281 1.00 81.25 177 PHE A N 1
ATOM 1451 C CA . PHE A 1 177 ? 5.801 -13.567 -3.543 1.00 81.25 177 PHE A CA 1
ATOM 1452 C C . PHE A 1 177 ? 7.091 -13.560 -4.376 1.00 81.25 177 PHE A C 1
ATOM 1454 O O . PHE A 1 177 ? 7.009 -13.649 -5.598 1.00 81.25 177 PHE A O 1
ATOM 1461 N N . ARG A 1 178 ? 8.268 -13.556 -3.726 1.00 72.25 178 ARG A N 1
ATOM 1462 C CA . ARG A 1 178 ? 9.569 -13.747 -4.379 1.00 72.25 178 ARG A CA 1
ATOM 1463 C C . ARG A 1 178 ? 9.592 -15.073 -5.133 1.00 72.25 178 ARG A C 1
ATOM 1465 O O . ARG A 1 178 ? 9.741 -16.139 -4.533 1.00 72.25 178 ARG A O 1
ATOM 1472 N N . LYS A 1 179 ? 9.513 -15.026 -6.461 1.00 63.91 179 LYS A N 1
ATOM 1473 C CA . LYS A 1 179 ? 9.905 -16.187 -7.259 1.00 63.91 179 LYS A CA 1
ATOM 1474 C C . LYS A 1 179 ? 11.434 -16.291 -7.209 1.00 63.91 179 LYS A C 1
ATOM 1476 O O . LYS A 1 179 ? 12.111 -15.264 -7.275 1.00 63.91 179 LYS A O 1
ATOM 1481 N N . PRO A 1 180 ? 12.021 -17.490 -7.061 1.00 52.84 180 PRO A N 1
ATOM 1482 C CA . PRO A 1 180 ? 13.453 -17.647 -7.271 1.00 52.84 180 PRO A CA 1
ATOM 1483 C C . PRO A 1 180 ? 13.779 -17.177 -8.694 1.00 52.84 180 PRO A C 1
ATOM 1485 O O . PRO A 1 180 ? 13.168 -17.661 -9.649 1.00 52.84 180 PRO A O 1
ATOM 1488 N N . GLU A 1 181 ? 14.706 -16.231 -8.847 1.00 48.22 181 GLU A N 1
ATOM 1489 C CA . GLU A 1 181 ? 15.200 -15.842 -10.169 1.00 48.22 181 GLU A CA 1
ATOM 1490 C C . GLU A 1 181 ? 15.704 -17.095 -10.912 1.00 48.22 181 GLU A C 1
ATOM 1492 O O . GLU A 1 181 ? 16.541 -17.837 -10.395 1.00 48.22 181 GLU A O 1
ATOM 1497 N N . GLY A 1 182 ? 15.200 -17.337 -12.126 1.00 44.53 182 GLY A N 1
ATOM 1498 C CA . GLY A 1 182 ? 15.831 -18.271 -13.064 1.00 44.53 182 GLY A CA 1
ATOM 1499 C C . GLY A 1 182 ? 15.536 -19.765 -12.896 1.00 44.53 182 GLY A C 1
ATOM 1500 O O . GLY A 1 182 ? 16.391 -20.576 -13.246 1.00 44.53 182 GLY A O 1
ATOM 1501 N N . GLN A 1 183 ? 14.346 -20.169 -12.442 1.00 39.28 183 GLN A N 1
ATOM 1502 C CA . GLN A 1 183 ? 13.835 -21.492 -12.825 1.00 39.28 183 GLN A CA 1
ATOM 1503 C C . GLN A 1 183 ? 12.908 -21.345 -14.027 1.00 39.28 183 GLN A C 1
ATOM 1505 O O . GLN A 1 183 ? 11.704 -21.134 -13.885 1.00 39.28 183 GLN A O 1
ATOM 1510 N N . ASP A 1 184 ? 13.495 -21.500 -15.216 1.00 37.84 184 ASP A N 1
ATOM 1511 C CA . ASP A 1 184 ? 12.774 -22.136 -16.310 1.00 37.84 184 ASP A CA 1
ATOM 1512 C C . ASP A 1 184 ? 12.168 -23.415 -15.735 1.00 37.84 184 ASP A C 1
ATOM 1514 O O . ASP A 1 184 ? 12.875 -24.328 -15.295 1.00 37.84 184 ASP A O 1
ATOM 1518 N N . ILE A 1 185 ? 10.842 -23.451 -15.670 1.00 40.34 185 ILE A N 1
ATOM 1519 C CA . ILE A 1 185 ? 10.120 -24.685 -15.431 1.00 40.34 185 ILE A CA 1
ATOM 1520 C C . ILE A 1 185 ? 10.415 -25.516 -16.677 1.00 40.34 185 ILE A C 1
ATOM 1522 O O . ILE A 1 185 ? 9.829 -25.293 -17.733 1.00 40.34 185 ILE A O 1
ATOM 1526 N N . VAL A 1 186 ? 11.398 -26.411 -16.587 1.00 39.44 186 VAL A N 1
ATOM 1527 C CA . VAL A 1 186 ? 11.548 -27.483 -17.563 1.00 39.44 186 VAL A CA 1
ATOM 1528 C C . VAL A 1 186 ? 10.296 -28.332 -17.393 1.00 39.44 186 VAL A C 1
ATOM 1530 O O . VAL A 1 186 ? 10.197 -29.132 -16.462 1.00 39.44 186 VAL A O 1
ATOM 1533 N N . GLU A 1 187 ? 9.289 -28.061 -18.222 1.00 36.84 187 GLU A N 1
ATOM 1534 C CA . GLU A 1 187 ? 8.164 -28.966 -18.397 1.00 36.84 187 GLU A CA 1
ATOM 1535 C C . GLU A 1 187 ? 8.712 -30.320 -18.870 1.00 36.84 187 GLU A C 1
ATOM 1537 O O . GLU A 1 187 ? 9.652 -30.392 -19.664 1.00 36.84 187 GLU A O 1
ATOM 1542 N N . ILE A 1 188 ? 8.154 -31.365 -18.265 1.00 40.88 188 ILE A N 1
ATOM 1543 C CA . ILE A 1 188 ? 8.566 -32.773 -18.310 1.00 40.88 188 ILE A CA 1
ATOM 1544 C C . ILE A 1 188 ? 8.566 -33.314 -19.743 1.00 40.88 188 ILE A C 1
ATOM 1546 O O . ILE A 1 188 ? 7.560 -33.083 -20.450 1.00 40.88 188 ILE A O 1
#

Radius of gyration: 18.98 Å; chains: 1; bounding box: 65×60×42 Å